Protein AF-A0A9W6Y5D4-F1 (afdb_monomer_lite)

Structure (mmCIF, N/CA/C/O backbone):
data_AF-A0A9W6Y5D4-F1
#
_entry.id   AF-A0A9W6Y5D4-F1
#
loop_
_atom_site.group_PDB
_atom_site.id
_atom_site.type_symbol
_atom_site.label_atom_id
_atom_site.label_alt_id
_atom_site.label_comp_id
_atom_site.label_asym_id
_atom_site.label_entity_id
_atom_site.label_seq_id
_atom_site.pdbx_PDB_ins_code
_atom_site.Cartn_x
_atom_site.Cartn_y
_atom_site.Cartn_z
_atom_site.occupancy
_atom_site.B_iso_or_equiv
_atom_site.auth_seq_id
_atom_site.auth_comp_id
_atom_site.auth_asym_id
_atom_site.auth_atom_id
_atom_site.pdbx_PDB_model_num
ATOM 1 N N . MET A 1 1 ? -25.566 -9.738 27.690 1.00 84.94 1 MET A N 1
ATOM 2 C CA . MET A 1 1 ? -26.361 -9.073 26.627 1.00 84.94 1 MET A CA 1
ATOM 3 C C . MET A 1 1 ? -25.616 -9.091 25.304 1.00 84.94 1 MET A C 1
ATOM 5 O O . MET A 1 1 ? -26.169 -9.620 24.352 1.00 84.94 1 MET A O 1
ATOM 9 N N . ILE A 1 2 ? -24.384 -8.570 25.234 1.00 89.00 2 ILE A N 1
ATOM 10 C CA . ILE A 1 2 ? -23.629 -8.555 23.974 1.00 89.00 2 ILE A CA 1
ATOM 11 C C . ILE A 1 2 ? -23.418 -9.959 23.381 1.0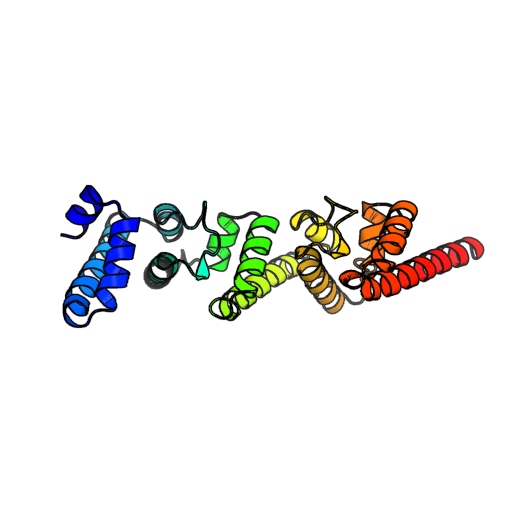0 89.00 2 ILE A C 1
ATOM 13 O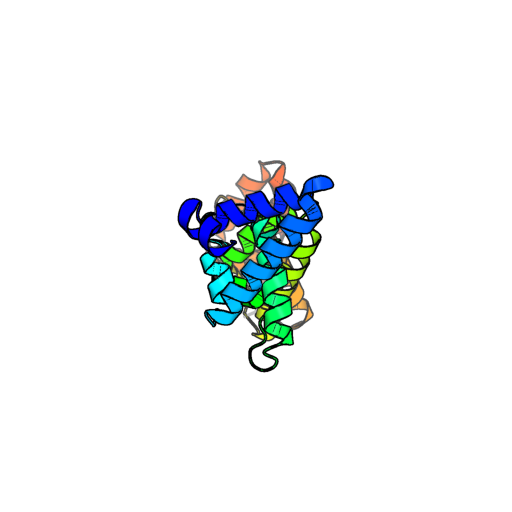 O . ILE A 1 2 ? -23.754 -10.168 22.225 1.00 89.00 2 ILE A O 1
ATOM 17 N N . GLU A 1 3 ? -23.030 -10.948 24.191 1.00 87.19 3 GLU A N 1
ATOM 18 C CA . GLU A 1 3 ? -22.858 -12.343 23.745 1.00 87.19 3 GLU A CA 1
ATOM 19 C C . GLU A 1 3 ? -24.159 -12.975 23.225 1.00 87.19 3 GLU A C 1
ATOM 21 O O . GLU A 1 3 ? -24.158 -13.797 22.314 1.00 87.19 3 GLU A O 1
ATOM 26 N N . THR A 1 4 ? -25.304 -12.587 23.795 1.00 90.19 4 THR A N 1
ATOM 27 C CA . THR A 1 4 ? -26.618 -13.025 23.312 1.00 90.19 4 THR A CA 1
ATOM 28 C C . THR A 1 4 ? -26.916 -12.423 21.942 1.00 90.19 4 THR A C 1
ATOM 30 O O . THR A 1 4 ? -27.464 -13.105 21.081 1.00 90.19 4 THR A O 1
ATOM 33 N N . LEU A 1 5 ? -26.560 -11.155 21.719 1.00 88.75 5 LEU A N 1
ATOM 34 C CA . LEU A 1 5 ? -26.739 -10.500 20.424 1.00 88.75 5 LEU A CA 1
ATOM 35 C C . LEU A 1 5 ? -25.828 -11.127 19.368 1.00 88.75 5 LEU A C 1
ATOM 37 O O . LEU A 1 5 ? -26.304 -11.458 18.286 1.00 88.75 5 LEU A O 1
ATOM 41 N N . THR A 1 6 ? -24.548 -11.343 19.673 1.00 87.62 6 THR A N 1
ATOM 42 C CA . THR A 1 6 ? -23.597 -11.910 18.707 1.00 87.62 6 THR A CA 1
ATOM 43 C C . THR A 1 6 ? -23.933 -13.349 18.341 1.00 87.62 6 THR A C 1
ATOM 45 O O . THR A 1 6 ? -23.856 -13.704 17.167 1.00 87.62 6 THR A O 1
ATOM 48 N N . ARG A 1 7 ? -24.439 -14.145 19.293 1.00 89.69 7 ARG A N 1
ATOM 49 C CA . ARG A 1 7 ? -24.940 -15.504 19.030 1.00 89.69 7 ARG A CA 1
ATOM 50 C C . ARG A 1 7 ? -26.130 -15.540 18.066 1.00 89.69 7 ARG A C 1
ATOM 52 O O . ARG A 1 7 ? -26.254 -16.498 17.315 1.00 89.69 7 ARG A O 1
ATOM 59 N N . ASN A 1 8 ? -26.999 -14.529 18.093 1.00 90.31 8 ASN A N 1
ATOM 60 C CA . ASN A 1 8 ? -28.217 -14.502 17.274 1.00 90.31 8 ASN A CA 1
ATOM 61 C C . ASN A 1 8 ? -28.050 -13.764 15.936 1.00 90.31 8 ASN A C 1
ATOM 63 O O . ASN A 1 8 ? -28.759 -14.076 14.985 1.00 90.31 8 ASN A O 1
ATOM 67 N N . TYR A 1 9 ? -27.142 -12.787 15.855 1.00 86.12 9 TYR A N 1
ATOM 68 C CA . TYR A 1 9 ? -27.034 -11.881 14.704 1.00 86.12 9 TYR A CA 1
ATOM 69 C C . TYR A 1 9 ? -25.648 -11.860 14.041 1.00 86.12 9 TYR A C 1
ATOM 71 O O . TYR A 1 9 ? -25.481 -11.158 13.050 1.00 86.12 9 TYR A O 1
ATOM 79 N N . ALA A 1 10 ? -24.678 -12.633 14.539 1.00 87.12 10 ALA A N 1
ATOM 80 C CA . ALA A 1 10 ? -23.260 -12.605 14.163 1.00 87.12 10 ALA A CA 1
ATOM 81 C C . ALA A 1 10 ? -22.516 -11.312 14.558 1.00 87.12 10 ALA A C 1
ATOM 83 O O . ALA A 1 10 ? -23.060 -10.205 14.536 1.00 87.12 10 ALA A O 1
ATOM 84 N N . ASP A 1 11 ? -21.228 -11.450 14.892 1.00 83.88 11 ASP A N 1
ATOM 85 C CA . ASP A 1 11 ? -20.402 -10.370 15.452 1.00 83.88 11 ASP A CA 1
ATOM 86 C C . ASP A 1 11 ? -20.380 -9.116 14.568 1.00 83.88 11 ASP A C 1
ATOM 88 O O . ASP A 1 11 ? -20.666 -8.010 15.029 1.00 83.88 11 ASP A O 1
ATOM 92 N N . ILE A 1 12 ? -20.109 -9.273 13.268 1.00 86.25 12 ILE A N 1
ATOM 93 C CA . ILE A 1 12 ? -19.981 -8.142 12.336 1.00 86.25 12 ILE A CA 1
ATOM 94 C C . ILE A 1 12 ? -21.296 -7.356 12.212 1.00 86.25 12 ILE A C 1
ATOM 96 O O . ILE A 1 12 ? -21.268 -6.123 12.140 1.00 86.25 12 ILE A O 1
ATOM 100 N N . ALA A 1 13 ? -22.449 -8.031 12.184 1.00 88.69 13 ALA A N 1
ATOM 101 C CA . ALA A 1 13 ? -23.734 -7.346 12.052 1.00 88.69 13 ALA A CA 1
ATOM 102 C C . ALA A 1 13 ? -24.087 -6.584 13.334 1.00 88.69 13 ALA A C 1
ATOM 104 O O . ALA A 1 13 ? -24.484 -5.418 13.262 1.00 88.69 13 ALA A O 1
ATOM 105 N N . VAL A 1 14 ? -23.859 -7.196 14.504 1.00 91.31 14 VAL A N 1
ATOM 106 C CA . VAL A 1 14 ? -24.038 -6.534 15.803 1.00 91.31 14 VAL A CA 1
ATOM 107 C C . VAL A 1 14 ? -23.149 -5.300 15.900 1.00 91.31 14 VAL A C 1
ATOM 109 O O . VAL A 1 14 ? -23.628 -4.230 16.263 1.00 91.31 14 VAL A O 1
ATOM 112 N N . LEU A 1 15 ? -21.881 -5.391 15.505 1.00 90.06 15 LEU A N 1
ATOM 113 C CA . LEU A 1 15 ? -20.961 -4.255 15.538 1.00 90.06 15 LEU A CA 1
ATOM 114 C C . LEU A 1 15 ? -21.399 -3.102 14.630 1.00 90.06 15 LEU A C 1
ATOM 116 O O . LEU A 1 15 ? -21.364 -1.944 15.049 1.00 90.06 15 LEU A O 1
ATOM 120 N N . LYS A 1 16 ? -21.859 -3.399 13.410 1.00 87.69 16 LYS A N 1
ATOM 121 C CA . LYS A 1 16 ? -22.413 -2.386 12.497 1.00 87.69 16 LYS A CA 1
ATOM 122 C C . LYS A 1 16 ? -23.674 -1.735 13.072 1.00 87.69 16 LYS A C 1
ATOM 124 O O . LYS A 1 16 ? -23.830 -0.518 12.981 1.00 87.69 16 LYS A O 1
ATOM 129 N N . MET A 1 17 ? -24.551 -2.524 13.693 1.00 91.69 17 MET A N 1
ATOM 130 C CA . MET A 1 17 ? -25.746 -2.026 14.377 1.00 91.69 17 MET A CA 1
ATOM 131 C C . MET A 1 17 ? -25.377 -1.108 15.548 1.00 91.69 17 MET A C 1
ATOM 133 O O . MET A 1 17 ? -25.941 -0.022 15.666 1.00 91.69 17 MET A O 1
ATOM 137 N N . LEU A 1 18 ? -24.399 -1.493 16.373 1.00 92.12 18 LEU A N 1
ATOM 138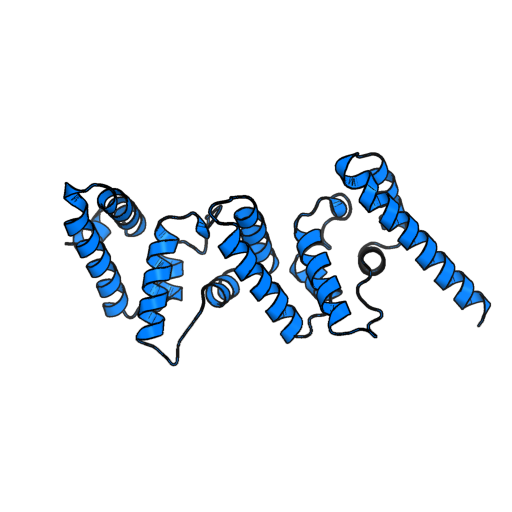 C CA . LEU A 1 18 ? -23.923 -0.673 17.488 1.00 92.12 18 LEU A CA 1
ATOM 139 C C . LEU A 1 18 ? -23.285 0.636 17.003 1.00 92.12 18 LEU A C 1
ATOM 141 O O . LEU A 1 18 ? -23.568 1.688 17.571 1.00 92.12 18 LEU A O 1
ATOM 145 N N . GLU A 1 19 ? -22.490 0.615 15.931 1.00 89.50 19 GLU A N 1
ATOM 146 C CA . GLU A 1 19 ? -21.924 1.835 15.336 1.00 89.50 19 GLU A CA 1
ATOM 147 C C . GLU A 1 19 ? -23.002 2.798 14.821 1.00 89.50 19 GLU A C 1
ATOM 149 O O . GLU A 1 19 ? -22.869 4.014 14.969 1.00 89.50 19 GLU A O 1
ATOM 154 N N . SER A 1 20 ? -24.094 2.276 14.262 1.00 90.38 20 SER A N 1
ATOM 155 C CA . SER A 1 20 ? -25.247 3.091 13.869 1.00 90.38 20 SER A CA 1
ATOM 156 C C . SER A 1 20 ? -26.003 3.632 15.085 1.00 90.38 20 SER A C 1
ATOM 158 O O . SER A 1 20 ? -26.268 4.831 15.153 1.00 90.38 20 SER A O 1
ATOM 160 N N . ALA A 1 21 ? -26.280 2.793 16.088 1.00 93.00 21 ALA A N 1
ATOM 161 C CA . ALA A 1 21 ? -26.986 3.183 17.310 1.00 93.00 21 ALA A CA 1
ATOM 162 C C . ALA A 1 21 ? -26.218 4.227 18.144 1.00 93.00 21 ALA A C 1
ATOM 164 O O . ALA A 1 21 ? -26.825 5.029 18.850 1.00 93.00 21 ALA A O 1
ATOM 165 N N . ARG A 1 22 ? -24.885 4.282 18.028 1.00 92.31 22 ARG A N 1
ATOM 166 C CA . ARG A 1 22 ? -24.061 5.339 18.637 1.00 92.31 22 ARG A CA 1
ATOM 167 C C . ARG A 1 22 ? -24.283 6.721 18.024 1.00 92.31 22 ARG A C 1
ATOM 169 O O . ARG A 1 22 ? -23.980 7.715 18.674 1.00 92.31 22 ARG A O 1
ATOM 176 N N . LYS A 1 23 ? -24.802 6.813 16.800 1.00 91.19 23 LYS A N 1
ATOM 177 C CA . LYS A 1 23 ? -25.088 8.098 16.141 1.00 91.19 23 LYS A CA 1
ATOM 178 C C . LYS A 1 23 ? -26.445 8.681 16.537 1.00 91.19 23 LYS A C 1
ATOM 180 O O . LYS A 1 23 ? -26.721 9.826 16.206 1.00 91.19 23 LYS A O 1
ATOM 185 N N . VAL A 1 24 ? -27.277 7.904 17.229 1.00 96.00 24 VAL A N 1
ATOM 186 C CA . VAL A 1 24 ? -28.606 8.313 17.688 1.00 96.00 24 VAL A CA 1
ATOM 187 C C . VAL A 1 24 ? -28.527 8.632 19.176 1.00 96.00 24 VAL A C 1
ATOM 189 O O . VAL A 1 24 ? -28.110 7.790 19.969 1.00 96.00 24 VAL A O 1
ATOM 192 N N . GLU A 1 25 ? -28.924 9.848 19.552 1.00 95.62 25 GLU A N 1
ATOM 193 C CA . GLU A 1 25 ? -28.788 10.379 20.915 1.00 95.62 25 GLU A CA 1
ATOM 194 C C . GLU A 1 25 ? -29.389 9.444 21.977 1.00 95.62 25 GLU A C 1
ATOM 196 O O . GLU A 1 25 ? -28.707 9.071 22.932 1.00 95.62 25 GLU A O 1
ATOM 201 N N . SER A 1 26 ? -30.618 8.969 21.757 1.00 96.50 26 SER A N 1
ATOM 202 C CA . SER A 1 26 ? -31.343 8.114 22.707 1.00 96.50 26 SER A CA 1
ATOM 203 C C . SER A 1 26 ? -30.711 6.732 22.924 1.00 96.50 26 SER A C 1
ATOM 205 O O . SER A 1 26 ? -30.833 6.168 24.011 1.00 96.50 26 SER A O 1
ATOM 207 N N . SER A 1 27 ? -30.006 6.179 21.931 1.00 96.12 27 SER A N 1
ATOM 208 C CA . SER A 1 27 ? -29.349 4.866 22.027 1.00 96.12 27 SER A CA 1
ATOM 209 C C . SER A 1 27 ? -27.834 4.937 22.225 1.00 96.12 27 SER A C 1
ATOM 211 O O . SER A 1 27 ? -27.200 3.899 22.435 1.00 96.12 27 SER A O 1
ATOM 213 N N . ASN A 1 28 ? -27.241 6.134 22.206 1.00 95.38 28 ASN A N 1
ATOM 214 C CA . ASN A 1 28 ? -25.792 6.322 22.257 1.00 95.38 28 ASN A CA 1
ATOM 215 C C . ASN A 1 28 ? -25.161 5.686 23.504 1.00 95.38 28 ASN A C 1
ATOM 217 O O . ASN A 1 28 ? -24.175 4.947 23.395 1.00 95.38 28 ASN A O 1
ATOM 221 N N . GLY A 1 29 ? -25.750 5.930 24.678 1.00 96.69 29 GLY A N 1
ATOM 222 C CA . GLY A 1 29 ? -25.225 5.435 25.949 1.00 96.69 29 GLY A CA 1
ATOM 223 C C . GLY A 1 29 ? -25.213 3.907 26.025 1.00 96.69 29 GLY A C 1
ATOM 224 O O . GLY A 1 29 ? -24.198 3.309 26.390 1.00 96.69 29 GLY A O 1
ATOM 225 N N . LEU A 1 30 ? -26.315 3.261 25.627 1.00 95.56 30 LEU A N 1
ATOM 226 C CA . LEU A 1 30 ? -26.411 1.800 25.616 1.00 95.56 30 LEU A CA 1
ATOM 227 C C . LEU A 1 30 ? -25.467 1.187 24.577 1.00 95.56 30 LEU A C 1
ATOM 229 O O . LEU A 1 30 ? -24.723 0.263 24.901 1.00 95.56 30 LEU A O 1
ATOM 233 N N . ALA A 1 31 ? -25.438 1.729 23.358 1.00 94.25 31 ALA A N 1
ATOM 234 C CA . ALA A 1 31 ? -24.588 1.214 22.291 1.00 94.25 31 ALA A CA 1
ATOM 235 C C . ALA A 1 31 ? -23.092 1.328 22.637 1.00 94.25 31 ALA A C 1
ATOM 237 O O . ALA A 1 31 ? -22.324 0.398 22.393 1.00 94.25 31 ALA A O 1
ATOM 238 N N . THR A 1 32 ? -22.681 2.422 23.286 1.00 93.56 32 THR A N 1
ATOM 239 C CA . THR A 1 32 ? -21.302 2.607 23.765 1.00 93.56 32 THR A CA 1
ATOM 240 C C . THR A 1 32 ? -20.934 1.592 24.851 1.00 93.56 32 THR A C 1
ATOM 242 O O . THR A 1 32 ? -19.840 1.024 24.815 1.00 93.56 32 THR A O 1
ATOM 245 N N . ARG A 1 33 ? -21.845 1.312 25.796 1.00 95.19 33 ARG A N 1
ATOM 246 C CA . ARG A 1 33 ? -21.642 0.280 26.830 1.00 95.19 33 ARG A CA 1
ATOM 247 C C . ARG A 1 33 ? -21.529 -1.116 26.220 1.00 95.19 33 ARG A C 1
ATOM 249 O O . ARG A 1 33 ? -20.612 -1.848 26.575 1.00 95.19 33 ARG A O 1
ATOM 256 N N . LEU A 1 34 ? -22.412 -1.460 25.283 1.00 94.56 34 LEU A N 1
ATOM 257 C CA . LEU A 1 34 ? -22.396 -2.753 24.593 1.00 94.56 34 LEU A CA 1
ATOM 258 C C . LEU A 1 34 ? -21.127 -2.949 23.759 1.00 94.56 34 LEU A C 1
ATOM 260 O O . LEU A 1 34 ? -20.536 -4.023 23.797 1.00 94.56 34 LEU A O 1
ATOM 264 N N . GLN A 1 35 ? -20.651 -1.906 23.074 1.00 92.38 35 GLN A N 1
ATOM 265 C CA . GLN A 1 35 ? -19.379 -1.974 22.358 1.00 92.38 35 GLN A CA 1
ATOM 266 C C . GLN A 1 35 ? -18.209 -2.197 23.323 1.00 92.38 35 GLN A C 1
ATOM 268 O O . GLN A 1 35 ? -17.361 -3.037 23.054 1.00 92.38 35 GLN A O 1
ATOM 273 N N . LYS A 1 36 ? -18.168 -1.506 24.472 1.00 92.56 36 LYS A N 1
ATOM 274 C CA . LYS A 1 36 ? -17.138 -1.764 25.492 1.00 92.56 36 LYS A CA 1
ATOM 275 C C . LYS A 1 36 ? -17.178 -3.218 25.979 1.00 92.56 36 LYS A C 1
ATOM 277 O O . LYS A 1 36 ? -16.136 -3.857 26.021 1.00 92.56 36 LYS A O 1
ATOM 282 N N . GLN A 1 37 ? -18.370 -3.749 26.261 1.00 93.81 37 GLN A N 1
ATOM 283 C CA . GLN A 1 37 ? -18.531 -5.154 26.646 1.00 93.81 37 GLN A CA 1
ATOM 284 C C . GLN A 1 37 ? -18.009 -6.111 25.568 1.00 93.81 37 GLN A C 1
ATOM 286 O O . GLN A 1 37 ? -17.363 -7.090 25.915 1.00 93.81 37 GLN A O 1
ATOM 291 N N . GLN A 1 38 ? -18.226 -5.825 24.279 1.00 93.00 38 GLN A N 1
ATOM 292 C CA . GLN A 1 38 ? -17.665 -6.642 23.197 1.00 93.00 38 GLN A CA 1
ATOM 293 C C . GLN A 1 38 ? -16.131 -6.689 23.239 1.00 93.00 38 GLN A C 1
ATOM 295 O O . GLN A 1 38 ? -15.541 -7.758 23.105 1.00 93.00 38 GLN A O 1
ATOM 300 N N . LEU A 1 39 ? -15.487 -5.533 23.426 1.00 93.44 39 LEU A N 1
ATOM 301 C CA . LEU A 1 39 ? -14.028 -5.434 23.515 1.00 93.44 39 LEU A CA 1
ATOM 302 C C . LEU A 1 39 ? -13.500 -6.210 24.731 1.00 93.44 39 LEU A C 1
ATOM 304 O O . LEU A 1 39 ? -12.472 -6.874 24.634 1.00 93.44 39 LEU A O 1
ATOM 308 N N . ASP A 1 40 ? -14.207 -6.149 25.860 1.00 92.88 40 ASP A N 1
ATOM 309 C CA . ASP A 1 40 ? -13.848 -6.892 27.070 1.00 92.88 40 ASP A CA 1
ATOM 310 C C . ASP A 1 40 ? -14.031 -8.409 26.886 1.00 92.88 40 ASP A C 1
ATOM 312 O O . ASP A 1 40 ? -13.183 -9.175 27.337 1.00 92.88 40 ASP A O 1
ATOM 316 N N . VAL A 1 41 ? -15.064 -8.849 26.154 1.00 92.75 41 VAL A N 1
ATOM 317 C CA . VAL A 1 41 ? -15.248 -10.262 25.777 1.00 92.75 41 VAL A CA 1
ATOM 318 C C . VAL A 1 41 ? -14.066 -10.761 24.944 1.00 92.75 41 VAL A C 1
ATOM 320 O O . VAL A 1 41 ? -13.499 -11.801 25.267 1.00 92.75 41 VAL A O 1
ATOM 323 N N . TRP A 1 42 ? -13.621 -10.013 23.929 1.00 95.00 42 TRP A N 1
ATOM 324 C CA . TRP A 1 42 ? -12.444 -10.402 23.136 1.00 95.00 42 TRP A CA 1
ATOM 325 C C . TRP A 1 42 ? -11.174 -10.530 23.987 1.00 95.00 42 TRP A C 1
ATOM 327 O O . TRP A 1 42 ? -10.424 -11.493 23.822 1.00 95.00 42 TRP A O 1
ATOM 337 N N . LYS A 1 43 ? -10.974 -9.627 24.957 1.00 93.62 43 LYS A N 1
ATOM 338 C CA .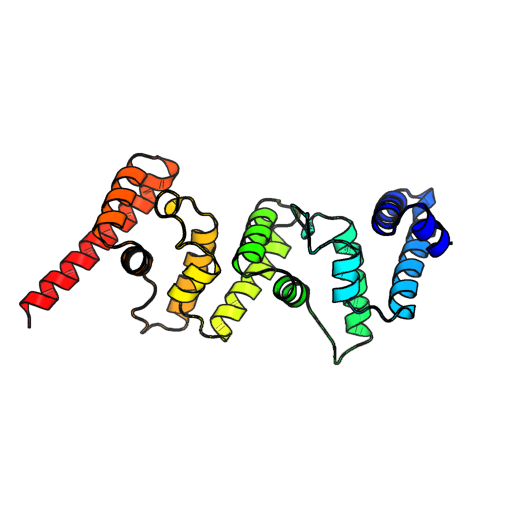 LYS A 1 43 ? -9.860 -9.714 25.918 1.00 93.62 43 LYS A CA 1
ATOM 339 C C . LYS A 1 43 ? -9.965 -10.958 26.801 1.00 93.62 43 LYS A C 1
ATOM 341 O O . LYS A 1 43 ? -8.965 -11.637 27.007 1.00 93.62 43 LYS A O 1
ATOM 346 N N . GLN A 1 44 ? -11.157 -11.270 27.313 1.00 93.19 44 GLN A N 1
ATOM 347 C CA . GLN A 1 44 ? -11.399 -12.456 28.148 1.00 93.19 44 GLN A CA 1
ATOM 348 C C . GLN A 1 44 ? -11.192 -13.765 27.381 1.00 93.19 44 GLN A C 1
ATOM 350 O O . GLN A 1 44 ? -10.721 -14.741 27.957 1.00 93.19 44 GLN A O 1
ATOM 355 N N . MET A 1 45 ? -11.487 -13.770 26.081 1.00 92.38 45 MET A N 1
ATOM 356 C CA . MET A 1 45 ? -11.186 -14.884 25.178 1.00 92.38 45 MET A CA 1
ATOM 357 C C . MET A 1 45 ? -9.689 -15.001 24.844 1.00 92.38 45 MET A C 1
ATOM 359 O O . MET A 1 45 ? -9.289 -15.966 24.201 1.00 92.38 45 MET A O 1
ATOM 363 N N . GLY A 1 46 ? -8.862 -14.040 25.269 1.00 93.69 46 GLY A N 1
ATOM 364 C CA . GLY A 1 46 ? -7.424 -14.031 25.012 1.00 93.69 46 GLY A CA 1
ATOM 365 C C . GLY A 1 46 ? -7.048 -13.695 23.569 1.00 93.69 46 GLY A C 1
ATOM 366 O O . GLY A 1 46 ? -5.926 -13.997 23.173 1.00 93.69 46 GLY A O 1
ATOM 367 N N . LEU A 1 47 ? -7.956 -13.086 22.796 1.00 95.56 47 LEU A N 1
ATOM 368 C CA . LEU A 1 47 ? -7.706 -12.745 21.395 1.00 95.56 47 LEU A CA 1
ATOM 369 C C . LEU A 1 47 ? -6.663 -11.632 21.292 1.00 95.56 47 LEU A C 1
ATOM 371 O O . LEU A 1 47 ? -6.783 -10.590 21.947 1.00 95.56 47 LEU A O 1
ATOM 375 N N . ASP A 1 48 ? -5.662 -11.813 20.438 1.00 95.81 48 ASP A N 1
ATOM 376 C CA . ASP A 1 48 ? -4.741 -10.734 20.104 1.00 95.81 48 ASP A CA 1
ATOM 377 C C . ASP A 1 48 ? -5.331 -9.775 19.051 1.00 95.81 48 ASP A C 1
ATOM 379 O O . ASP A 1 48 ? -6.486 -9.887 18.621 1.00 95.81 48 ASP A O 1
ATOM 383 N N . SER A 1 49 ? -4.562 -8.753 18.668 1.00 95.94 49 SER A N 1
ATOM 384 C CA . SER A 1 49 ? -5.047 -7.783 17.684 1.00 95.94 49 SER A CA 1
ATOM 385 C C . SER A 1 49 ? -5.235 -8.380 16.283 1.00 95.94 49 SER A C 1
ATOM 387 O O . SER A 1 49 ? -6.101 -7.896 15.547 1.00 95.94 49 SER A O 1
ATOM 389 N N . ASP A 1 50 ? -4.454 -9.392 15.903 1.00 95.50 50 ASP A N 1
ATOM 390 C CA . ASP A 1 50 ? -4.525 -10.046 14.591 1.00 95.50 50 ASP A CA 1
ATOM 391 C C . ASP A 1 50 ? -5.703 -11.039 14.554 1.00 95.50 50 ASP A C 1
ATOM 393 O O . ASP A 1 50 ? -6.380 -11.175 13.531 1.00 95.50 50 ASP A O 1
ATOM 397 N N . ASP A 1 51 ? -6.013 -11.695 15.676 1.00 95.50 51 ASP A N 1
ATOM 398 C CA . ASP A 1 51 ? -7.222 -12.498 15.870 1.00 95.50 51 ASP A CA 1
ATOM 399 C C . ASP A 1 51 ? -8.476 -11.652 15.648 1.00 95.50 51 ASP A C 1
ATOM 401 O O . ASP A 1 51 ? -9.349 -12.030 14.865 1.00 95.50 51 ASP A O 1
ATOM 405 N N . VAL A 1 52 ? -8.558 -10.475 16.280 1.00 95.44 52 VAL A N 1
ATOM 406 C CA . VAL A 1 52 ? -9.706 -9.572 16.102 1.00 95.44 52 VAL A CA 1
ATOM 407 C C . VAL A 1 52 ? -9.746 -8.998 14.681 1.00 95.44 52 VAL A C 1
ATOM 409 O O . VAL A 1 52 ? -10.831 -8.836 14.126 1.00 95.44 52 VAL A O 1
ATOM 412 N N . PHE A 1 53 ? -8.598 -8.737 14.045 1.00 95.31 53 PHE A N 1
ATOM 413 C CA . PHE A 1 53 ? -8.552 -8.308 12.639 1.00 95.31 53 PHE A CA 1
ATOM 414 C C . PHE A 1 53 ? -9.214 -9.338 11.709 1.00 95.31 53 PHE A C 1
ATOM 416 O O . PHE A 1 53 ? -10.048 -8.980 10.870 1.00 95.31 53 PHE A O 1
ATOM 423 N N . ARG A 1 54 ? -8.883 -10.622 11.905 1.00 93.50 54 ARG A N 1
ATOM 424 C CA . ARG A 1 54 ? -9.465 -11.753 11.167 1.00 93.50 54 ARG A CA 1
ATOM 425 C C . ARG A 1 54 ? -10.927 -11.992 11.514 1.00 93.50 54 ARG A C 1
ATOM 427 O O . ARG A 1 54 ? -11.726 -12.180 10.608 1.00 93.50 54 ARG A O 1
ATOM 434 N N . LEU A 1 55 ? -11.296 -11.932 12.793 1.00 92.31 55 LEU A N 1
ATOM 435 C CA . LEU A 1 55 ? -12.684 -12.092 13.245 1.00 92.31 55 LEU A CA 1
ATOM 436 C C . LEU A 1 55 ? -13.626 -11.081 12.574 1.00 92.31 55 LEU A C 1
ATOM 438 O O . LEU A 1 55 ? -14.785 -11.377 12.291 1.00 92.31 55 LEU A O 1
ATOM 442 N N . LEU A 1 56 ? -13.122 -9.876 12.310 1.00 91.06 56 LEU A N 1
ATOM 443 C CA . LEU A 1 56 ? -13.864 -8.806 11.650 1.00 91.06 56 LEU A CA 1
ATOM 444 C C . LEU A 1 56 ? -13.818 -8.880 10.118 1.00 91.06 56 LEU A C 1
ATOM 446 O O . LEU A 1 56 ? -14.323 -7.965 9.462 1.00 91.06 56 LEU A O 1
ATOM 450 N N . ASN A 1 57 ? -13.234 -9.945 9.559 1.00 90.50 57 ASN A N 1
ATOM 451 C CA . ASN A 1 57 ? -13.016 -10.158 8.130 1.00 90.50 57 ASN A CA 1
ATOM 452 C C . ASN A 1 57 ? -12.380 -8.934 7.453 1.00 90.50 57 ASN A C 1
ATOM 454 O O . ASN A 1 57 ? -12.776 -8.535 6.362 1.00 90.50 57 ASN A O 1
ATOM 458 N N . LEU A 1 58 ? -11.412 -8.289 8.112 1.00 91.75 58 LEU A N 1
ATOM 459 C CA . LEU A 1 58 ? -10.687 -7.156 7.526 1.00 91.75 58 LEU A CA 1
ATOM 460 C C . LEU A 1 58 ? -9.547 -7.604 6.598 1.00 91.75 58 LEU A C 1
ATOM 462 O O . LEU A 1 58 ? -8.981 -6.780 5.881 1.00 91.75 58 LEU A O 1
ATOM 466 N N . ASN A 1 59 ? -9.228 -8.900 6.600 1.00 89.62 59 ASN A N 1
ATOM 467 C CA . ASN A 1 59 ? -8.221 -9.544 5.761 1.00 89.62 59 ASN A CA 1
ATOM 468 C C . ASN A 1 59 ? -8.776 -10.118 4.441 1.00 89.62 59 ASN A C 1
ATOM 470 O O . ASN A 1 59 ? -7.983 -10.598 3.637 1.00 89.62 59 ASN A O 1
ATOM 474 N N . ASP A 1 60 ? -10.095 -10.101 4.217 1.00 82.50 60 ASP A N 1
ATOM 475 C CA . ASP A 1 60 ? -10.720 -10.700 3.029 1.00 82.50 60 ASP A CA 1
ATOM 476 C C . ASP A 1 60 ? -11.970 -9.930 2.568 1.00 82.50 60 ASP A C 1
ATOM 478 O O . ASP A 1 60 ? -12.751 -9.443 3.381 1.00 82.50 60 ASP A O 1
ATOM 482 N N . GLY A 1 61 ? -12.164 -9.819 1.251 1.00 69.25 61 GLY A N 1
ATOM 483 C CA . GLY A 1 61 ? -13.389 -9.280 0.650 1.00 69.25 61 GLY A CA 1
ATOM 484 C C . GLY A 1 61 ? -13.700 -7.803 0.936 1.00 69.25 61 GLY A C 1
ATOM 485 O O . GLY A 1 61 ? -14.845 -7.386 0.760 1.00 69.25 61 GLY A O 1
ATOM 486 N N . VAL A 1 62 ? -12.727 -6.999 1.388 1.00 69.06 62 VAL A N 1
ATOM 487 C CA . VAL A 1 62 ? -12.942 -5.575 1.701 1.00 69.06 62 VAL A CA 1
ATOM 488 C C . VAL A 1 62 ? -12.368 -4.661 0.617 1.00 69.06 62 VAL A C 1
ATOM 490 O O . VAL A 1 62 ? -11.154 -4.519 0.500 1.00 69.06 62 VAL A O 1
ATOM 493 N N . ASP A 1 63 ? -13.245 -3.951 -0.101 1.00 73.69 63 ASP A N 1
ATOM 494 C CA . ASP A 1 63 ? -12.854 -2.986 -1.146 1.00 73.69 63 ASP A CA 1
ATOM 495 C C . ASP A 1 63 ? -11.986 -1.832 -0.607 1.00 73.69 63 ASP A C 1
ATOM 497 O O . ASP A 1 63 ? -11.016 -1.410 -1.238 1.00 73.69 63 ASP A O 1
ATOM 501 N N . ASN A 1 64 ? -12.330 -1.298 0.573 1.00 84.75 64 ASN A N 1
ATOM 502 C CA . ASN A 1 64 ? -11.539 -0.287 1.279 1.00 84.75 64 ASN A CA 1
ATOM 503 C C . ASN A 1 64 ? -11.625 -0.486 2.799 1.00 84.75 64 ASN A C 1
ATOM 505 O O . ASN A 1 64 ? -12.582 -0.054 3.451 1.00 84.75 64 ASN A O 1
ATOM 509 N N . ILE A 1 65 ? -10.585 -1.108 3.360 1.00 90.50 65 ILE A N 1
ATOM 510 C CA . ILE A 1 65 ? -10.458 -1.424 4.791 1.00 90.50 65 ILE A CA 1
ATOM 511 C C . ILE A 1 65 ? -10.643 -0.173 5.654 1.00 90.50 65 ILE A C 1
ATOM 513 O O . ILE A 1 65 ? -11.379 -0.200 6.634 1.00 90.50 65 ILE A O 1
ATOM 517 N N . PHE A 1 66 ? -10.051 0.954 5.258 1.00 90.94 66 PHE A N 1
ATOM 518 C CA . PHE A 1 66 ? -10.035 2.179 6.061 1.00 90.94 66 PHE A CA 1
ATOM 519 C C . PHE A 1 66 ? -11.389 2.899 6.117 1.00 90.94 66 PHE A C 1
ATOM 521 O O . PHE A 1 66 ? -11.630 3.686 7.033 1.00 90.94 66 PHE A O 1
ATOM 528 N N . SER A 1 67 ? -12.275 2.640 5.152 1.00 87.00 67 SER A N 1
ATOM 529 C CA . SER A 1 67 ? -13.654 3.146 5.156 1.00 87.00 67 SER A CA 1
ATOM 530 C C . SER A 1 67 ? -14.629 2.209 5.871 1.00 87.00 67 SER A C 1
ATOM 532 O O . SER A 1 67 ? -15.757 2.615 6.152 1.00 87.00 67 SER A O 1
ATOM 534 N N . ASN A 1 68 ? -14.228 0.971 6.171 1.00 87.19 68 ASN A N 1
ATOM 535 C CA . ASN A 1 68 ? -15.099 0.000 6.816 1.00 87.19 68 ASN A CA 1
ATOM 536 C C . ASN A 1 68 ? -15.390 0.431 8.271 1.00 87.19 68 ASN A C 1
ATOM 538 O O . ASN A 1 68 ? -14.452 0.634 9.041 1.00 87.19 68 ASN A O 1
ATOM 542 N N . PRO A 1 69 ? -16.660 0.549 8.707 1.00 84.88 69 PRO A N 1
ATOM 543 C CA . PRO A 1 69 ? -16.983 0.924 10.084 1.00 84.88 69 PRO A CA 1
ATOM 544 C C . PRO A 1 69 ? -16.311 0.042 11.143 1.00 84.88 69 PRO A C 1
ATOM 546 O O . PRO A 1 69 ? -15.890 0.552 12.182 1.00 84.88 69 PRO A O 1
ATOM 549 N N . VAL A 1 70 ? -16.142 -1.259 10.869 1.00 88.81 70 VAL A N 1
ATOM 550 C CA . VAL A 1 70 ? -15.509 -2.183 11.823 1.00 88.81 70 VAL A CA 1
ATOM 551 C C . VAL A 1 70 ? -13.992 -1.991 11.939 1.00 88.81 70 VAL A C 1
ATOM 553 O O . VAL A 1 70 ? -13.427 -2.352 12.967 1.00 88.81 70 VAL A O 1
ATOM 556 N N . TYR A 1 71 ? -13.337 -1.324 10.977 1.00 92.00 71 TYR A N 1
ATOM 557 C CA . TYR A 1 71 ? -11.919 -0.953 11.090 1.00 92.00 71 TYR A CA 1
ATOM 558 C C . TYR A 1 71 ? -11.673 -0.044 12.296 1.00 92.00 71 TYR A C 1
ATOM 560 O O . TYR A 1 71 ? -10.710 -0.246 13.025 1.00 92.00 71 TYR A O 1
ATOM 568 N N . ARG A 1 72 ? -12.576 0.909 12.573 1.00 90.06 72 ARG A N 1
ATOM 569 C CA . ARG A 1 72 ? -12.451 1.798 13.745 1.00 90.06 72 ARG A CA 1
ATOM 570 C C . ARG A 1 72 ? -12.555 1.042 15.069 1.00 90.06 72 ARG A C 1
ATOM 572 O O . ARG A 1 72 ? -11.920 1.414 16.054 1.00 90.06 72 ARG A O 1
ATOM 579 N N . ILE A 1 73 ? -13.371 -0.007 15.088 1.00 92.12 73 ILE A N 1
ATOM 580 C CA . ILE A 1 73 ? -13.568 -0.868 16.257 1.00 92.12 73 ILE A CA 1
ATOM 581 C C . ILE A 1 73 ? -12.299 -1.680 16.498 1.00 92.12 73 ILE A C 1
ATOM 583 O O . ILE A 1 73 ? -11.797 -1.712 17.618 1.00 92.12 73 ILE A O 1
ATOM 587 N N . TRP A 1 74 ? -11.742 -2.251 15.429 1.00 95.81 74 TRP A N 1
ATOM 588 C CA . TRP A 1 74 ? -10.465 -2.945 15.476 1.00 95.81 74 TRP A CA 1
ATOM 589 C C . TRP A 1 74 ? -9.318 -2.034 15.923 1.00 95.81 74 TRP A C 1
ATOM 591 O O . TRP A 1 74 ? -8.594 -2.404 16.836 1.00 95.81 74 TRP A O 1
ATOM 601 N N . THR A 1 75 ? -9.172 -0.822 15.373 1.00 95.69 75 THR A N 1
ATOM 602 C CA . THR A 1 75 ? -8.086 0.085 15.791 1.00 95.69 75 THR A CA 1
ATOM 603 C C . THR A 1 75 ? -8.195 0.474 17.262 1.00 95.69 75 THR A C 1
ATOM 605 O O . THR A 1 75 ? -7.183 0.589 17.940 1.00 95.69 75 THR A O 1
ATOM 608 N N . LYS A 1 76 ? -9.421 0.616 17.784 1.00 94.31 76 LYS A N 1
ATOM 609 C CA . LYS A 1 76 ? -9.634 0.843 19.217 1.00 94.31 76 LYS A CA 1
ATOM 610 C C . LYS A 1 76 ? -9.192 -0.366 20.045 1.00 94.31 76 LYS A C 1
ATOM 612 O O . LYS A 1 76 ? -8.584 -0.194 21.096 1.00 94.31 76 LYS A O 1
ATOM 617 N N . TYR A 1 77 ? -9.485 -1.577 19.573 1.00 96.56 77 TYR A N 1
ATOM 618 C CA . TYR A 1 77 ? -9.002 -2.795 20.215 1.00 96.56 77 TYR A CA 1
ATOM 619 C C . TYR A 1 77 ? -7.474 -2.912 20.153 1.00 96.56 77 TYR A C 1
ATOM 621 O O . TYR A 1 77 ? -6.863 -3.252 21.157 1.00 96.56 77 TYR A O 1
ATOM 629 N N . LEU A 1 78 ? -6.858 -2.578 19.017 1.00 97.56 78 LEU A N 1
ATOM 630 C CA . LEU A 1 78 ? -5.407 -2.534 18.835 1.00 97.56 78 LEU A CA 1
ATOM 631 C C . LEU A 1 78 ? -4.742 -1.576 19.834 1.00 97.56 78 LEU A C 1
ATOM 633 O O . LEU A 1 78 ? -3.746 -1.941 20.458 1.00 97.56 78 LEU A O 1
ATOM 637 N N . ASP A 1 79 ? -5.290 -0.372 20.015 1.00 96.44 79 ASP A N 1
ATOM 638 C CA . ASP A 1 79 ? -4.769 0.607 20.977 1.00 96.44 79 ASP A CA 1
ATOM 639 C C . ASP A 1 79 ? -4.850 0.075 22.419 1.00 96.44 79 ASP A C 1
ATOM 641 O O . ASP A 1 79 ? -3.852 0.093 23.146 1.00 96.44 79 ASP A O 1
ATOM 645 N N . ASP A 1 80 ? -6.003 -0.480 22.808 1.00 95.19 80 ASP A N 1
ATOM 646 C CA . ASP A 1 80 ? -6.198 -1.137 24.105 1.00 95.19 80 ASP A CA 1
ATOM 647 C C . ASP A 1 80 ? -5.242 -2.331 24.286 1.00 95.19 80 ASP A C 1
ATOM 649 O O . ASP A 1 80 ? -4.646 -2.505 25.351 1.00 95.19 80 ASP A O 1
ATOM 653 N N . PHE A 1 81 ? -5.081 -3.167 23.259 1.00 96.44 81 PHE A N 1
ATOM 654 C CA . PHE A 1 81 ? -4.195 -4.328 23.273 1.00 96.44 81 PHE A CA 1
ATOM 655 C C . PHE A 1 81 ? -2.742 -3.895 23.476 1.00 96.44 81 PHE A C 1
ATOM 657 O O . PHE A 1 81 ? -2.070 -4.412 24.367 1.00 96.44 81 PHE A O 1
ATOM 664 N N . ASN A 1 82 ? -2.277 -2.898 22.722 1.00 97.38 82 ASN A N 1
ATOM 665 C CA . ASN A 1 82 ? -0.920 -2.363 22.805 1.00 97.38 82 ASN A CA 1
ATOM 666 C C . ASN A 1 82 ? -0.619 -1.698 24.155 1.00 97.38 82 ASN A C 1
ATOM 668 O O . ASN A 1 82 ? 0.514 -1.780 24.638 1.00 97.38 82 ASN A O 1
ATOM 672 N N . ALA A 1 83 ? -1.605 -1.028 24.759 1.00 95.81 83 ALA A N 1
ATOM 673 C CA . ALA A 1 83 ? -1.471 -0.429 26.084 1.00 95.81 83 ALA A CA 1
ATOM 674 C C . ALA A 1 83 ? -1.301 -1.496 27.178 1.00 95.81 83 ALA A C 1
ATOM 676 O O . ALA A 1 83 ? -0.493 -1.317 28.087 1.00 95.81 83 ALA A O 1
ATOM 677 N N . ASN A 1 84 ? -2.016 -2.618 27.055 1.00 93.31 84 ASN A N 1
ATOM 678 C CA . ASN A 1 84 ? -2.000 -3.703 28.038 1.00 93.31 84 ASN A CA 1
ATOM 679 C C . ASN A 1 84 ? -0.927 -4.775 27.770 1.00 93.31 84 ASN A C 1
ATOM 681 O O . ASN A 1 84 ? -0.616 -5.555 28.664 1.00 93.31 84 ASN A O 1
ATOM 685 N N . ASN A 1 85 ? -0.328 -4.808 26.574 1.00 94.06 85 ASN A N 1
ATOM 686 C CA . ASN A 1 85 ? 0.679 -5.800 26.184 1.00 94.06 85 ASN A CA 1
ATOM 687 C C . ASN A 1 85 ? 1.949 -5.139 25.609 1.00 94.06 85 ASN A C 1
ATOM 689 O O . ASN A 1 85 ? 2.233 -5.284 24.416 1.00 94.06 85 ASN A O 1
ATOM 693 N N . PRO A 1 86 ? 2.761 -4.430 26.422 1.00 93.50 86 PRO A N 1
ATOM 694 C CA . PRO A 1 86 ? 3.862 -3.615 25.908 1.00 93.50 86 PRO A CA 1
ATOM 695 C C . PRO A 1 86 ? 4.930 -4.375 25.113 1.00 93.50 86 PRO A C 1
ATOM 697 O O . PRO A 1 86 ? 5.553 -3.796 24.227 1.00 93.50 86 PRO A O 1
ATOM 700 N N . THR A 1 87 ? 5.130 -5.660 25.411 1.00 95.12 87 THR A N 1
ATOM 701 C CA . THR A 1 87 ? 6.109 -6.535 24.746 1.00 95.12 87 THR A CA 1
ATOM 702 C C . THR A 1 87 ? 5.586 -7.185 23.466 1.00 95.12 87 THR A C 1
ATOM 704 O O . THR A 1 87 ? 6.376 -7.730 22.703 1.00 95.12 87 THR A O 1
ATOM 707 N N . LYS A 1 88 ? 4.272 -7.125 23.211 1.00 93.62 88 LYS A N 1
ATOM 708 C CA . LYS A 1 88 ? 3.611 -7.721 22.037 1.00 93.62 88 LYS A CA 1
ATOM 709 C C . LYS A 1 88 ? 3.002 -6.665 21.113 1.00 93.62 88 LYS A C 1
ATOM 711 O O . LYS A 1 88 ? 2.111 -6.977 20.330 1.00 93.62 88 LYS A O 1
ATOM 716 N N . LYS A 1 89 ? 3.434 -5.406 21.237 1.00 95.44 89 LYS A N 1
ATOM 717 C CA . LYS A 1 89 ? 2.855 -4.305 20.467 1.00 95.44 89 LYS A CA 1
ATOM 718 C C . LYS A 1 89 ? 2.944 -4.575 18.968 1.00 95.44 89 LYS A C 1
ATOM 720 O O . LYS A 1 89 ? 3.999 -4.952 18.465 1.00 95.44 89 LYS A O 1
ATOM 725 N N . THR A 1 90 ? 1.855 -4.296 18.266 1.00 96.25 90 THR A N 1
ATOM 726 C CA . THR A 1 90 ? 1.790 -4.315 16.803 1.00 96.25 90 THR A CA 1
ATOM 727 C C . THR A 1 90 ? 1.274 -2.975 16.284 1.00 96.25 90 THR A C 1
ATOM 729 O O . THR A 1 90 ? 0.880 -2.089 17.048 1.00 96.25 90 THR A O 1
ATOM 732 N N . THR A 1 91 ? 1.313 -2.782 14.973 1.00 96.56 91 THR A N 1
ATOM 733 C CA . THR A 1 91 ? 0.819 -1.573 14.319 1.00 96.56 91 THR A CA 1
ATOM 734 C C . THR A 1 91 ? -0.164 -1.928 13.218 1.00 96.56 91 THR A C 1
ATOM 736 O O . THR A 1 91 ? -0.189 -3.058 12.730 1.00 96.56 91 THR A O 1
ATOM 739 N N . VAL A 1 92 ? -0.932 -0.932 12.763 1.00 96.56 92 VAL A N 1
ATOM 740 C CA . VAL A 1 92 ? -1.785 -1.108 11.581 1.00 96.56 92 VAL A CA 1
ATOM 741 C C . VAL A 1 92 ? -0.972 -1.590 10.384 1.00 96.56 92 VAL A C 1
ATOM 743 O O . VAL A 1 92 ? -1.389 -2.497 9.675 1.00 96.56 92 VAL A O 1
ATOM 746 N N . PHE A 1 93 ? 0.213 -1.016 10.181 1.00 96.75 93 PHE A N 1
ATOM 747 C CA . PHE A 1 93 ? 1.096 -1.417 9.096 1.00 96.75 93 PHE A CA 1
ATOM 748 C C . PHE A 1 93 ? 1.572 -2.868 9.240 1.00 96.75 93 PHE A C 1
ATOM 750 O O . PHE A 1 93 ? 1.516 -3.611 8.264 1.00 96.75 93 PHE A O 1
ATOM 757 N N . ASP A 1 94 ? 2.003 -3.284 10.433 1.00 96.38 94 ASP A N 1
ATOM 758 C CA . ASP A 1 94 ? 2.497 -4.648 10.655 1.00 96.38 94 ASP A CA 1
ATOM 759 C C . ASP A 1 94 ? 1.399 -5.697 10.500 1.00 96.38 94 ASP A C 1
ATOM 761 O O . ASP A 1 94 ? 1.650 -6.729 9.884 1.00 96.38 94 ASP A O 1
ATOM 765 N N . THR A 1 95 ? 0.180 -5.389 10.954 1.00 96.19 95 THR A N 1
ATOM 766 C CA . THR A 1 95 ? -0.990 -6.258 10.755 1.00 96.19 95 THR A CA 1
ATOM 767 C C . THR A 1 95 ? -1.327 -6.382 9.266 1.00 96.19 95 THR A C 1
ATOM 769 O O . THR A 1 95 ? -1.481 -7.473 8.730 1.00 96.19 95 THR A O 1
ATOM 772 N N . LEU A 1 96 ? -1.391 -5.268 8.526 1.00 95.44 96 LEU A N 1
ATOM 773 C CA . LEU A 1 96 ? -1.656 -5.334 7.083 1.00 95.44 96 LEU A CA 1
ATOM 774 C C . LEU A 1 96 ? -0.560 -6.114 6.342 1.00 95.44 96 LEU A C 1
ATOM 776 O O . LEU A 1 96 ? -0.860 -6.900 5.449 1.00 95.44 96 LEU A O 1
ATOM 780 N N . ARG A 1 97 ? 0.704 -5.944 6.736 1.00 94.31 97 ARG A N 1
ATOM 781 C CA . ARG A 1 97 ? 1.846 -6.653 6.148 1.00 94.31 97 ARG A CA 1
ATOM 782 C C . ARG A 1 97 ? 1.867 -8.150 6.483 1.00 94.31 97 ARG A C 1
ATOM 784 O O . ARG A 1 97 ? 2.445 -8.910 5.710 1.00 94.31 97 ARG A O 1
ATOM 791 N N . SER A 1 98 ? 1.291 -8.584 7.609 1.00 94.94 98 SER A N 1
ATOM 792 C CA . SER A 1 98 ? 1.172 -10.012 7.947 1.00 94.94 98 SER A CA 1
ATOM 793 C C . SER A 1 98 ? 0.057 -10.706 7.158 1.00 94.94 98 SER A C 1
ATOM 795 O O . SER A 1 98 ? 0.154 -11.905 6.899 1.00 94.94 98 SER A O 1
ATOM 797 N N . HIS A 1 99 ? -0.960 -9.957 6.720 1.00 94.19 99 HIS A N 1
ATOM 798 C CA . HIS A 1 99 ? -2.130 -10.500 6.023 1.00 94.19 99 HIS A CA 1
ATOM 799 C C . HIS A 1 99 ? -2.136 -10.302 4.503 1.00 94.19 99 HIS A C 1
ATOM 801 O O . HIS A 1 99 ? -2.793 -11.068 3.799 1.00 94.19 99 HIS A O 1
ATOM 807 N N . PHE A 1 100 ? -1.416 -9.311 3.979 1.00 93.88 100 PHE A N 1
ATOM 808 C CA . PHE A 1 100 ? -1.415 -8.983 2.556 1.00 93.88 100 PHE A CA 1
ATOM 809 C C . PHE A 1 100 ? -0.006 -9.035 1.968 1.00 93.88 100 PHE A C 1
ATOM 811 O O . PHE A 1 100 ? 0.948 -8.514 2.546 1.00 93.88 100 PHE A O 1
ATOM 818 N N . SER A 1 101 ? 0.121 -9.608 0.768 1.00 94.88 101 SER A N 1
ATOM 819 C CA . SER A 1 101 ? 1.353 -9.489 -0.013 1.00 94.88 101 SER A CA 1
ATOM 820 C C . SER A 1 101 ? 1.610 -8.030 -0.406 1.00 94.88 101 SER A C 1
ATOM 822 O O . SER A 1 101 ? 0.677 -7.230 -0.508 1.00 94.88 101 SER A O 1
ATOM 824 N N . ASP A 1 102 ? 2.871 -7.682 -0.683 1.00 96.00 102 ASP A N 1
ATOM 825 C CA . ASP A 1 102 ? 3.282 -6.305 -0.994 1.00 96.00 102 ASP A CA 1
ATOM 826 C C . ASP A 1 102 ? 2.436 -5.647 -2.098 1.00 96.00 102 ASP A C 1
ATOM 828 O O . ASP A 1 102 ? 2.000 -4.502 -1.939 1.00 96.00 102 ASP A O 1
ATOM 832 N N . ASN A 1 103 ? 2.145 -6.374 -3.185 1.00 95.81 103 ASN A N 1
ATOM 833 C CA . ASN A 1 103 ? 1.286 -5.884 -4.264 1.00 95.81 103 ASN A CA 1
ATOM 834 C C . ASN A 1 103 ? -0.169 -5.672 -3.822 1.00 95.81 103 ASN A C 1
ATOM 836 O O . ASN A 1 103 ? -0.762 -4.655 -4.171 1.00 95.81 103 ASN A O 1
ATOM 840 N N . VAL A 1 104 ? -0.756 -6.602 -3.059 1.00 94.81 104 VAL A N 1
ATOM 841 C CA . VAL A 1 104 ? -2.157 -6.498 -2.617 1.00 94.81 104 VAL A CA 1
ATOM 842 C C . VAL A 1 104 ? -2.305 -5.333 -1.642 1.00 94.81 104 VAL A C 1
ATOM 844 O O . VAL A 1 104 ? -3.176 -4.483 -1.821 1.00 94.81 104 VAL A O 1
ATOM 847 N N . MET A 1 105 ? -1.391 -5.219 -0.675 1.00 95.12 105 MET A N 1
ATOM 848 C CA . MET A 1 105 ? -1.349 -4.089 0.251 1.00 95.12 105 MET A CA 1
ATOM 849 C C . MET A 1 105 ? -1.188 -2.761 -0.499 1.00 95.12 105 MET A C 1
ATOM 851 O O . MET A 1 105 ? -1.916 -1.808 -0.226 1.00 95.12 105 MET A O 1
ATOM 855 N N . SER A 1 106 ? -0.283 -2.692 -1.481 1.00 96.88 106 SER A N 1
ATOM 856 C CA . SER A 1 106 ? -0.081 -1.478 -2.279 1.00 96.88 106 SER A CA 1
ATOM 857 C C . SER A 1 106 ? -1.342 -1.083 -3.054 1.00 96.88 106 SER A C 1
ATOM 859 O O . SER A 1 106 ? -1.729 0.085 -3.045 1.00 96.88 106 SER A O 1
ATOM 861 N N . GLN A 1 107 ? -2.040 -2.047 -3.661 1.00 95.25 107 GLN A N 1
ATOM 862 C CA . GLN A 1 107 ? -3.296 -1.815 -4.382 1.00 95.25 107 GLN A CA 1
ATOM 863 C C . GLN A 1 107 ? -4.411 -1.296 -3.467 1.00 95.25 107 GLN A C 1
ATOM 865 O O . GLN A 1 107 ? -5.073 -0.316 -3.822 1.00 95.25 107 GLN A O 1
ATOM 870 N N . LEU A 1 108 ? -4.573 -1.885 -2.277 1.00 94.50 108 LEU A N 1
ATOM 871 C CA . LEU A 1 108 ? -5.522 -1.414 -1.262 1.00 94.50 108 LEU A CA 1
ATOM 872 C C . LEU A 1 108 ? -5.223 0.033 -0.847 1.00 94.50 108 LEU A C 1
ATOM 874 O O . LEU A 1 108 ? -6.129 0.865 -0.771 1.00 94.50 108 LEU A O 1
ATOM 878 N N . LEU A 1 109 ? -3.946 0.367 -0.636 1.00 96.94 109 LEU A N 1
ATOM 879 C CA . LEU A 1 109 ? -3.522 1.721 -0.273 1.00 96.94 109 LEU A CA 1
ATOM 880 C C . LEU A 1 109 ? -3.756 2.721 -1.408 1.00 96.94 109 LEU A C 1
ATOM 882 O O . LEU A 1 109 ? -4.260 3.811 -1.154 1.00 96.94 109 LEU A O 1
ATOM 886 N N . ILE A 1 110 ? -3.465 2.349 -2.657 1.00 96.25 110 ILE A N 1
ATOM 887 C CA . ILE A 1 110 ? -3.757 3.179 -3.835 1.00 96.25 110 ILE A CA 1
ATOM 888 C C . ILE A 1 110 ? -5.263 3.449 -3.949 1.00 96.25 110 ILE A C 1
ATOM 890 O O . ILE A 1 110 ? -5.665 4.572 -4.252 1.00 96.25 110 ILE A O 1
ATOM 894 N N . ALA A 1 111 ? -6.109 2.438 -3.736 1.00 94.75 111 ALA A N 1
ATOM 895 C CA . ALA A 1 111 ? -7.559 2.609 -3.766 1.00 94.75 111 ALA A CA 1
ATOM 896 C C . ALA A 1 111 ? -8.027 3.557 -2.651 1.00 94.75 111 ALA A C 1
ATOM 898 O O . ALA A 1 111 ? -8.770 4.503 -2.914 1.00 94.75 111 ALA A O 1
ATOM 899 N N . ALA A 1 112 ? -7.519 3.372 -1.431 1.00 95.38 112 ALA A N 1
ATOM 900 C CA . ALA A 1 112 ? -7.839 4.217 -0.287 1.00 95.38 112 ALA A CA 1
ATOM 901 C C . ALA A 1 112 ? -7.319 5.661 -0.424 1.00 95.38 112 ALA A C 1
ATOM 903 O O . ALA A 1 112 ? -7.953 6.587 0.079 1.00 95.38 112 ALA A O 1
ATOM 904 N N . GLN A 1 113 ? -6.220 5.884 -1.149 1.00 96.56 113 GLN A N 1
ATOM 905 C CA . GLN A 1 113 ? -5.713 7.222 -1.477 1.00 96.56 113 GLN A CA 1
ATOM 906 C C . GLN A 1 113 ? -6.660 8.029 -2.372 1.00 96.56 113 GLN A C 1
ATOM 908 O O . GLN A 1 113 ? -6.642 9.252 -2.326 1.00 96.56 113 GLN A O 1
ATOM 913 N N . LYS A 1 114 ? -7.513 7.369 -3.164 1.00 94.75 114 LYS A N 1
ATOM 914 C CA . LYS A 1 114 ? -8.480 8.052 -4.042 1.00 94.75 114 LYS A CA 1
ATOM 915 C C . LYS A 1 114 ? -9.712 8.569 -3.304 1.00 94.75 114 LYS A C 1
ATOM 917 O O . LYS A 1 114 ? -10.458 9.363 -3.868 1.00 94.75 114 LYS A O 1
ATOM 922 N N . ASN A 1 115 ? -9.958 8.105 -2.081 1.00 94.62 115 ASN A N 1
ATOM 923 C CA . ASN A 1 115 ? -11.074 8.570 -1.269 1.00 94.62 115 ASN A CA 1
ATOM 924 C C . ASN A 1 115 ? -10.565 9.626 -0.266 1.00 94.62 115 ASN A C 1
ATOM 926 O O . ASN A 1 115 ? -9.758 9.278 0.600 1.00 94.62 115 ASN A O 1
ATOM 930 N N . PRO A 1 116 ? -11.069 10.878 -0.313 1.00 95.88 116 PRO A N 1
ATOM 931 C CA . PRO A 1 116 ? -10.629 11.955 0.580 1.00 95.88 116 PRO A CA 1
ATOM 932 C C . PRO A 1 116 ? -10.681 11.597 2.071 1.00 95.88 116 PRO A C 1
ATOM 934 O O . PRO A 1 116 ? -9.838 12.025 2.853 1.00 95.88 116 PRO A O 1
ATOM 937 N N . SER A 1 117 ? -11.647 10.766 2.481 1.00 94.62 117 SER A N 1
ATOM 938 C CA . SER A 1 117 ? -11.797 10.357 3.884 1.00 94.62 117 SER A CA 1
ATOM 939 C C . SER A 1 117 ? -10.712 9.387 4.370 1.00 94.62 117 SER A C 1
ATOM 941 O O . SER A 1 117 ? -10.469 9.298 5.574 1.00 94.62 117 SER A O 1
ATOM 943 N N . THR A 1 118 ? -10.045 8.671 3.459 1.00 96.12 118 THR A N 1
ATOM 944 C CA . THR A 1 118 ? -9.014 7.666 3.774 1.00 96.12 118 THR A CA 1
ATOM 945 C C . THR A 1 118 ? -7.630 8.016 3.231 1.00 96.12 118 THR A C 1
ATOM 947 O O . THR A 1 118 ? -6.655 7.344 3.566 1.00 96.12 118 THR A O 1
ATOM 950 N N . GLU A 1 119 ? -7.509 9.097 2.459 1.00 97.00 119 GLU A N 1
ATOM 951 C CA . GLU A 1 119 ? -6.271 9.508 1.796 1.00 97.00 119 GLU A CA 1
ATOM 952 C C . GLU A 1 119 ? -5.096 9.653 2.766 1.00 97.00 119 GLU A C 1
ATOM 954 O O . GLU A 1 119 ? -4.009 9.111 2.537 1.00 97.00 119 GLU A O 1
ATOM 959 N N . LYS A 1 120 ? -5.318 10.356 3.881 1.00 97.56 120 LYS A N 1
ATOM 960 C CA . LYS A 1 120 ? -4.264 10.659 4.855 1.00 97.56 120 LYS A CA 1
ATOM 961 C C . LYS A 1 120 ? -3.706 9.396 5.512 1.00 97.56 120 LYS A C 1
ATOM 963 O O . LYS A 1 120 ? -2.488 9.255 5.629 1.00 97.56 120 LYS A O 1
ATOM 968 N N . ILE A 1 121 ? -4.578 8.479 5.942 1.00 96.06 121 ILE A N 1
ATOM 969 C CA . ILE A 1 121 ? -4.145 7.237 6.597 1.00 96.06 121 ILE A CA 1
ATOM 970 C C . ILE A 1 121 ? -3.477 6.292 5.596 1.00 96.06 121 ILE A C 1
ATOM 972 O O . ILE A 1 121 ? -2.406 5.761 5.888 1.00 96.06 121 ILE A O 1
ATOM 976 N N . ALA A 1 122 ? -4.029 6.168 4.387 1.00 97.19 122 ALA A N 1
ATOM 977 C CA . ALA A 1 122 ? -3.454 5.340 3.335 1.00 97.19 122 ALA A CA 1
ATOM 978 C C . ALA A 1 122 ? -2.067 5.845 2.908 1.00 97.19 122 ALA A C 1
ATOM 980 O O . ALA A 1 122 ? -1.125 5.064 2.800 1.00 97.19 122 ALA A O 1
ATOM 981 N N . SER A 1 123 ? -1.894 7.161 2.763 1.00 97.88 123 SER A N 1
ATOM 982 C CA . SER A 1 123 ? -0.595 7.762 2.436 1.00 97.88 123 SER A CA 1
ATOM 983 C C . SER A 1 123 ? 0.447 7.556 3.530 1.00 97.88 123 SER A C 1
ATOM 985 O O . SER A 1 123 ? 1.609 7.286 3.222 1.00 97.88 123 SER A O 1
ATOM 987 N N . LYS A 1 124 ? 0.043 7.624 4.806 1.00 98.06 124 LYS A N 1
ATOM 988 C CA . LYS A 1 124 ? 0.930 7.322 5.938 1.00 98.06 124 LYS A CA 1
ATOM 989 C C . LYS A 1 124 ? 1.408 5.868 5.897 1.00 98.06 124 LYS A C 1
ATOM 991 O O . LYS A 1 124 ? 2.602 5.622 6.038 1.00 98.06 124 LYS A O 1
ATOM 996 N N . ILE A 1 125 ? 0.500 4.922 5.667 1.00 97.94 125 ILE A N 1
ATOM 997 C CA . ILE A 1 125 ? 0.832 3.492 5.624 1.00 97.94 125 ILE A CA 1
ATOM 998 C C . ILE A 1 125 ? 1.661 3.156 4.374 1.00 97.94 125 ILE A C 1
ATOM 1000 O O . ILE A 1 125 ? 2.628 2.406 4.472 1.00 97.94 125 ILE A O 1
ATOM 1004 N N . GLN A 1 126 ? 1.380 3.770 3.220 1.00 98.25 126 GLN A N 1
ATOM 1005 C CA . GLN A 1 126 ? 2.211 3.611 2.020 1.00 98.25 126 GLN A CA 1
ATOM 1006 C C . GLN A 1 126 ? 3.630 4.150 2.252 1.00 98.25 126 GLN A C 1
ATOM 1008 O O . GLN A 1 126 ? 4.599 3.523 1.839 1.00 98.25 126 GLN A O 1
ATOM 1013 N N . ALA A 1 127 ? 3.789 5.266 2.971 1.00 98.25 127 ALA A N 1
ATOM 1014 C CA . ALA A 1 127 ? 5.115 5.751 3.353 1.00 98.25 127 ALA A CA 1
ATOM 1015 C C . ALA A 1 127 ? 5.868 4.753 4.255 1.00 98.25 127 ALA A C 1
ATOM 1017 O O . ALA A 1 127 ? 7.069 4.569 4.072 1.00 98.25 127 ALA A O 1
ATOM 1018 N N . GLN A 1 128 ? 5.175 4.069 5.175 1.00 98.19 128 GLN A N 1
ATOM 1019 C CA . GLN A 1 128 ? 5.766 2.992 5.982 1.00 98.19 128 GLN A CA 1
ATOM 1020 C C . GLN A 1 128 ? 6.169 1.787 5.122 1.00 98.19 128 GLN A C 1
ATOM 1022 O O . GLN A 1 128 ? 7.260 1.255 5.315 1.00 98.19 128 GLN A O 1
ATOM 1027 N N . GLN A 1 129 ? 5.351 1.408 4.133 1.00 98.00 129 GLN A N 1
ATOM 1028 C CA . GLN A 1 129 ? 5.680 0.343 3.180 1.00 98.00 129 GLN A CA 1
ATOM 1029 C C . GLN A 1 129 ? 6.980 0.651 2.426 1.00 98.00 129 GLN A C 1
ATOM 1031 O O . GLN A 1 129 ? 7.901 -0.163 2.417 1.00 98.00 129 GLN A O 1
ATOM 1036 N N . LEU A 1 130 ? 7.092 1.867 1.882 1.00 98.06 130 LEU A N 1
ATOM 1037 C CA . LEU A 1 130 ? 8.302 2.332 1.200 1.00 98.06 130 LEU A CA 1
ATOM 1038 C C . LEU A 1 130 ? 9.511 2.332 2.138 1.00 98.06 130 LEU A C 1
ATOM 1040 O O . LEU A 1 130 ? 10.579 1.866 1.751 1.00 98.06 130 LEU A O 1
ATOM 1044 N N . LYS A 1 131 ? 9.342 2.827 3.370 1.00 97.50 131 LYS A N 1
ATOM 1045 C CA . LYS A 1 131 ? 10.416 2.866 4.367 1.00 97.50 131 LYS A CA 1
ATOM 1046 C C . LYS A 1 131 ? 10.930 1.467 4.702 1.00 97.50 131 LYS A C 1
ATOM 1048 O O . LYS A 1 131 ? 12.134 1.281 4.770 1.00 97.50 131 LYS A O 1
ATOM 1053 N N . VAL A 1 132 ? 10.054 0.474 4.860 1.00 97.06 132 VAL A N 1
ATOM 1054 C CA . VAL A 1 132 ? 10.486 -0.903 5.150 1.00 97.06 132 VAL A CA 1
ATOM 1055 C C . VAL A 1 132 ? 11.312 -1.493 4.014 1.00 97.06 132 VAL A C 1
ATOM 1057 O O . VAL A 1 132 ? 12.305 -2.166 4.283 1.00 97.06 132 VAL A O 1
ATOM 1060 N N . TRP A 1 133 ? 10.942 -1.242 2.757 1.00 97.81 133 TRP A N 1
ATOM 1061 C CA . TRP A 1 133 ? 11.769 -1.666 1.626 1.00 97.81 133 TRP A CA 1
ATOM 1062 C C . TRP A 1 133 ? 13.134 -0.956 1.621 1.00 97.81 133 TRP A C 1
ATOM 1064 O O . TRP A 1 133 ? 14.146 -1.622 1.408 1.00 97.81 133 TRP A O 1
ATOM 1074 N N . LEU A 1 134 ? 13.183 0.347 1.938 1.00 96.44 134 LEU A N 1
ATOM 1075 C CA . LEU A 1 134 ? 14.437 1.110 2.048 1.00 96.44 134 LEU A CA 1
ATOM 1076 C C . LEU A 1 134 ? 15.327 0.584 3.183 1.00 96.44 134 LEU A C 1
ATOM 1078 O O . LEU A 1 134 ? 16.493 0.272 2.952 1.00 96.44 134 LEU A O 1
ATOM 1082 N N . ASP A 1 135 ? 14.765 0.392 4.379 1.00 96.19 135 ASP A N 1
ATOM 1083 C CA . ASP A 1 135 ? 15.474 -0.129 5.555 1.00 96.19 135 ASP A CA 1
ATOM 1084 C C . ASP A 1 135 ? 16.060 -1.529 5.280 1.00 96.19 135 ASP A C 1
ATOM 1086 O O . ASP A 1 135 ? 17.155 -1.864 5.735 1.00 96.19 135 ASP A O 1
ATOM 1090 N N . ARG A 1 136 ? 15.346 -2.349 4.495 1.00 95.44 136 ARG A N 1
ATOM 1091 C CA . ARG A 1 136 ? 15.791 -3.678 4.038 1.00 95.44 136 ARG A CA 1
ATOM 1092 C C . ARG A 1 136 ? 16.738 -3.635 2.840 1.00 95.44 136 ARG A C 1
ATOM 1094 O O . ARG A 1 136 ? 17.195 -4.689 2.402 1.00 95.44 136 ARG A O 1
ATOM 1101 N N . LYS A 1 137 ? 17.041 -2.444 2.317 1.00 93.38 137 LYS A N 1
ATOM 1102 C CA . LYS A 1 137 ? 17.870 -2.215 1.126 1.00 93.38 137 LYS A CA 1
ATOM 1103 C C . LYS A 1 137 ? 17.362 -2.984 -0.094 1.00 93.38 137 LYS A C 1
ATOM 1105 O O . LYS A 1 137 ? 18.152 -3.474 -0.901 1.00 93.38 137 LYS A O 1
ATOM 1110 N N . GLU A 1 138 ? 16.043 -3.098 -0.230 1.00 95.12 138 GLU A N 1
ATOM 1111 C CA . GLU A 1 138 ? 15.432 -3.801 -1.351 1.00 95.12 138 GLU A CA 1
ATOM 1112 C C . GLU A 1 138 ? 15.813 -3.121 -2.668 1.00 95.12 138 GLU A C 1
ATOM 1114 O O . GLU A 1 138 ? 15.604 -1.923 -2.859 1.00 95.12 138 GLU A O 1
ATOM 1119 N N . LEU A 1 139 ? 16.378 -3.872 -3.609 1.00 93.06 139 LEU A N 1
ATOM 1120 C CA . LEU A 1 139 ? 16.736 -3.292 -4.901 1.00 93.06 139 LEU A CA 1
ATOM 1121 C C . LEU A 1 139 ? 15.463 -2.837 -5.635 1.00 93.06 139 LEU A C 1
ATOM 1123 O O . LEU A 1 139 ? 14.461 -3.561 -5.609 1.00 93.06 139 LEU A O 1
ATOM 1127 N N . PRO A 1 140 ? 15.470 -1.692 -6.341 1.00 94.56 140 PRO A N 1
ATOM 1128 C CA . PRO A 1 140 ? 14.296 -1.240 -7.085 1.00 94.56 140 PRO A CA 1
ATOM 1129 C C . PRO A 1 140 ? 13.756 -2.278 -8.075 1.00 94.56 140 PRO A C 1
ATOM 1131 O O . PRO A 1 140 ? 12.541 -2.419 -8.184 1.00 94.56 140 PRO A O 1
ATOM 1134 N N . ASP A 1 141 ? 14.613 -3.081 -8.709 1.00 92.88 141 ASP A N 1
ATOM 1135 C CA . ASP A 1 141 ? 14.174 -4.182 -9.582 1.00 92.88 141 ASP A CA 1
ATOM 1136 C C . ASP A 1 141 ? 13.435 -5.294 -8.808 1.00 92.88 141 ASP A C 1
ATOM 1138 O O . ASP A 1 141 ? 12.491 -5.898 -9.319 1.00 92.88 141 ASP A O 1
ATOM 1142 N N . ARG A 1 142 ? 13.797 -5.549 -7.542 1.00 94.50 142 ARG A N 1
ATOM 1143 C CA . ARG A 1 142 ? 13.057 -6.482 -6.676 1.00 94.50 142 ARG A CA 1
ATOM 1144 C C . ARG A 1 142 ? 11.703 -5.904 -6.283 1.00 94.50 142 ARG A C 1
ATOM 1146 O O . ARG A 1 142 ? 10.704 -6.609 -6.391 1.00 94.50 142 ARG A O 1
ATOM 1153 N N . VAL A 1 143 ? 11.641 -4.625 -5.909 1.00 96.81 143 VAL A N 1
ATOM 1154 C CA . VAL A 1 143 ? 10.365 -3.952 -5.598 1.00 96.81 143 VAL A CA 1
ATOM 1155 C C . VAL A 1 143 ? 9.445 -3.898 -6.821 1.00 96.81 143 VAL A C 1
ATOM 1157 O O . VAL A 1 143 ? 8.236 -4.065 -6.680 1.00 96.81 143 VAL A O 1
ATOM 1160 N N . PHE A 1 144 ? 9.995 -3.765 -8.031 1.00 95.81 144 PHE A N 1
ATOM 1161 C CA . PHE A 1 144 ? 9.233 -3.843 -9.282 1.00 95.81 144 PHE A CA 1
ATOM 1162 C C . PHE A 1 144 ? 8.458 -5.167 -9.403 1.00 95.81 144 PHE A C 1
ATOM 1164 O O . PHE A 1 144 ? 7.272 -5.160 -9.742 1.00 95.81 144 PHE A O 1
ATOM 1171 N N . LYS A 1 145 ? 9.105 -6.287 -9.043 1.00 95.62 145 LYS A N 1
ATOM 1172 C CA . LYS A 1 145 ? 8.500 -7.630 -9.002 1.00 95.62 145 LYS A CA 1
ATOM 1173 C C . LYS A 1 145 ? 7.569 -7.837 -7.808 1.00 95.62 145 LYS A C 1
ATOM 1175 O O . LYS A 1 145 ? 6.514 -8.444 -7.966 1.00 95.62 145 LYS A O 1
ATOM 1180 N N . LEU A 1 146 ? 7.919 -7.323 -6.623 1.00 97.00 146 LEU A N 1
ATOM 1181 C CA . LEU A 1 146 ? 7.055 -7.390 -5.431 1.00 97.00 146 LEU A CA 1
ATOM 1182 C C . LEU A 1 146 ? 5.707 -6.713 -5.685 1.00 97.00 146 LEU A C 1
ATOM 1184 O O . LEU A 1 146 ? 4.672 -7.230 -5.278 1.00 97.00 146 LEU A O 1
ATOM 1188 N N . LEU A 1 147 ? 5.725 -5.600 -6.419 1.00 97.19 147 LEU A N 1
ATOM 1189 C CA . LEU A 1 147 ? 4.541 -4.886 -6.887 1.00 97.19 147 LEU A CA 1
ATOM 1190 C C . LEU A 1 147 ? 3.919 -5.505 -8.149 1.00 97.19 147 LEU A C 1
ATOM 1192 O O . LEU A 1 147 ? 2.890 -5.032 -8.620 1.00 97.19 147 LEU A O 1
ATOM 1196 N N . GLN A 1 148 ? 4.502 -6.564 -8.710 1.00 95.62 148 GLN A N 1
ATOM 1197 C CA . GLN A 1 148 ? 4.030 -7.239 -9.924 1.00 95.62 148 GLN A CA 1
ATOM 1198 C C . GLN A 1 148 ? 3.875 -6.299 -11.134 1.00 95.62 148 GLN A C 1
ATOM 1200 O O . GLN A 1 148 ? 2.983 -6.473 -11.968 1.00 95.62 148 GLN A O 1
ATOM 1205 N N . VAL A 1 149 ? 4.720 -5.269 -11.230 1.00 95.38 149 VAL A N 1
ATOM 1206 C CA . VAL A 1 149 ? 4.718 -4.320 -12.357 1.00 95.38 149 VAL A CA 1
ATOM 1207 C C . VAL A 1 149 ? 5.359 -4.946 -13.605 1.00 95.38 149 VAL A C 1
ATOM 1209 O O . VAL A 1 149 ? 5.124 -4.492 -14.721 1.00 95.38 149 VAL A O 1
ATOM 1212 N N . ASP A 1 150 ? 6.105 -6.037 -13.433 1.00 92.50 150 ASP A N 1
ATOM 1213 C CA . ASP A 1 150 ? 6.742 -6.850 -14.471 1.00 92.50 150 ASP A CA 1
ATOM 1214 C C . ASP A 1 150 ? 5.784 -7.778 -15.240 1.00 92.50 150 ASP A C 1
ATOM 1216 O O . ASP A 1 150 ? 6.182 -8.386 -16.231 1.00 92.50 150 ASP A O 1
ATOM 1220 N N . LYS A 1 151 ? 4.520 -7.890 -14.815 1.00 88.69 151 LYS A N 1
ATOM 1221 C CA . LYS A 1 151 ? 3.557 -8.840 -15.398 1.00 88.69 151 LYS A CA 1
ATOM 1222 C C . LYS A 1 151 ? 2.858 -8.368 -16.675 1.00 88.69 151 LYS A C 1
ATOM 1224 O O . LYS A 1 151 ? 2.118 -9.148 -17.268 1.00 88.69 151 LYS A O 1
ATOM 1229 N N . GLY A 1 152 ? 3.032 -7.117 -17.097 1.00 88.00 152 GLY A N 1
ATOM 1230 C CA . GLY A 1 152 ? 2.261 -6.566 -18.211 1.00 88.00 152 GLY A CA 1
ATOM 1231 C C . GLY A 1 152 ? 2.943 -5.384 -18.879 1.00 88.00 152 GLY A C 1
ATOM 1232 O O . GLY A 1 152 ? 2.950 -4.279 -18.343 1.00 88.00 152 GLY A O 1
ATOM 1233 N N . LEU A 1 153 ? 3.477 -5.610 -20.082 1.00 90.81 153 LEU A N 1
ATOM 1234 C CA . LEU A 1 153 ? 4.082 -4.550 -20.888 1.00 90.81 153 LEU A CA 1
ATOM 1235 C C . LEU A 1 153 ? 3.020 -3.593 -21.452 1.00 90.81 153 LEU A C 1
ATOM 1237 O O . LEU A 1 153 ? 3.196 -2.378 -21.383 1.00 90.81 153 LEU A O 1
ATOM 1241 N N . ASP A 1 154 ? 1.908 -4.124 -21.965 1.00 87.38 154 ASP A N 1
ATOM 1242 C CA . ASP A 1 154 ? 0.897 -3.337 -22.689 1.00 87.38 154 ASP A CA 1
ATOM 1243 C C . ASP A 1 154 ? 0.203 -2.288 -21.809 1.00 87.38 154 ASP A C 1
ATOM 1245 O O . ASP A 1 154 ? -0.128 -1.196 -22.269 1.00 87.38 154 ASP A O 1
ATOM 1249 N N . ASN A 1 155 ? 0.015 -2.590 -20.523 1.00 88.88 155 ASN A N 1
ATOM 1250 C CA . ASN A 1 155 ? -0.607 -1.691 -19.552 1.00 88.88 155 ASN A CA 1
ATOM 1251 C C . ASN A 1 155 ? 0.402 -1.044 -18.590 1.00 88.88 155 ASN A C 1
ATOM 1253 O O . ASN A 1 155 ? -0.022 -0.341 -17.667 1.00 88.88 155 ASN A O 1
ATOM 1257 N N . LEU A 1 156 ? 1.711 -1.217 -18.815 1.00 94.38 156 LEU A N 1
ATOM 1258 C CA . LEU A 1 156 ? 2.785 -0.789 -17.914 1.00 94.38 156 LEU A CA 1
ATOM 1259 C C . LEU A 1 156 ? 2.660 0.681 -17.499 1.00 94.38 156 LEU A C 1
ATOM 1261 O O . LEU A 1 156 ? 2.631 0.990 -16.311 1.00 94.38 156 LEU A O 1
ATOM 1265 N N . LEU A 1 157 ? 2.519 1.592 -18.470 1.00 94.31 157 LEU A N 1
ATOM 1266 C CA . LEU A 1 157 ? 2.448 3.039 -18.206 1.00 94.31 157 LEU A CA 1
ATOM 1267 C C . LEU A 1 157 ? 1.131 3.487 -17.560 1.00 94.31 157 LEU A C 1
ATOM 1269 O O . LEU A 1 157 ? 1.023 4.614 -17.080 1.00 94.31 157 LEU A O 1
ATOM 1273 N N . THR A 1 158 ? 0.123 2.619 -17.564 1.00 93.31 158 THR A N 1
ATOM 1274 C CA . THR A 1 158 ? -1.171 2.856 -16.912 1.00 93.31 158 THR A CA 1
ATOM 1275 C C . THR A 1 158 ? -1.323 2.089 -15.602 1.00 93.31 158 THR A C 1
ATOM 1277 O O . THR A 1 158 ? -2.302 2.311 -14.888 1.00 93.31 158 THR A O 1
ATOM 1280 N N . ASN A 1 159 ? -0.369 1.212 -15.269 1.00 94.69 159 ASN A N 1
ATOM 1281 C CA . ASN A 1 159 ? -0.382 0.429 -14.046 1.00 94.69 159 ASN A CA 1
ATOM 1282 C C . ASN A 1 159 ? -0.209 1.376 -12.848 1.00 94.69 159 ASN A C 1
ATOM 1284 O O . ASN A 1 159 ? 0.830 2.030 -12.729 1.00 94.69 159 ASN A O 1
ATOM 1288 N N . PRO A 1 160 ? -1.187 1.464 -11.932 1.00 94.94 160 PRO A N 1
ATOM 1289 C CA . PRO A 1 160 ? -1.102 2.391 -10.813 1.00 94.94 160 PRO A CA 1
ATOM 1290 C C . PRO A 1 160 ? 0.042 2.062 -9.844 1.00 94.94 160 PRO A C 1
ATOM 1292 O O . PRO A 1 160 ? 0.519 2.958 -9.158 1.00 94.94 160 PRO A O 1
ATOM 1295 N N . GLN A 1 161 ? 0.533 0.820 -9.808 1.00 96.81 161 GLN A N 1
ATOM 1296 C CA . GLN A 1 161 ? 1.688 0.457 -8.984 1.00 96.81 161 GLN A CA 1
ATOM 1297 C C . GLN A 1 161 ? 3.013 1.001 -9.539 1.00 96.81 161 GLN A C 1
ATOM 1299 O O . GLN A 1 161 ? 3.987 1.104 -8.794 1.00 96.81 161 GLN A O 1
ATOM 1304 N N . LEU A 1 162 ? 3.053 1.428 -10.810 1.00 96.00 162 LEU A N 1
ATOM 1305 C CA . LEU A 1 162 ? 4.239 2.061 -11.389 1.00 96.00 162 LEU A CA 1
ATOM 1306 C C . LEU A 1 162 ? 4.590 3.375 -10.674 1.00 96.00 162 LEU A C 1
ATOM 1308 O O . LEU A 1 162 ? 5.769 3.680 -10.515 1.00 96.00 162 LEU A O 1
ATOM 1312 N N . SER A 1 163 ? 3.599 4.143 -10.207 1.00 94.94 163 SER A N 1
ATOM 1313 C CA . SER A 1 163 ? 3.859 5.390 -9.472 1.00 94.94 163 SER A CA 1
ATOM 1314 C C . SER A 1 163 ? 4.454 5.124 -8.086 1.00 94.94 163 SER A C 1
ATOM 1316 O O . SER A 1 163 ? 5.369 5.833 -7.664 1.00 94.94 163 SER A O 1
ATOM 1318 N N . VAL A 1 164 ? 3.991 4.069 -7.407 1.00 97.75 164 VAL A N 1
ATOM 1319 C CA . VAL A 1 164 ? 4.534 3.614 -6.119 1.00 97.75 164 VAL A CA 1
ATOM 1320 C C . VAL A 1 164 ? 5.975 3.151 -6.294 1.00 97.75 164 VAL A C 1
ATOM 1322 O O . VAL A 1 164 ? 6.859 3.600 -5.564 1.00 97.75 164 VAL A O 1
ATOM 1325 N N . TRP A 1 165 ? 6.228 2.324 -7.311 1.00 97.44 165 TRP A N 1
ATOM 1326 C CA . TRP A 1 165 ? 7.574 1.891 -7.661 1.00 97.44 165 TRP A CA 1
ATOM 1327 C C . TRP A 1 165 ? 8.491 3.072 -7.998 1.00 97.44 165 TRP A C 1
ATOM 1329 O O . TRP A 1 165 ? 9.605 3.148 -7.490 1.00 97.44 165 TRP A O 1
ATOM 1339 N N . PHE A 1 166 ? 8.029 4.027 -8.810 1.00 94.56 166 PHE A N 1
ATOM 1340 C CA . PHE A 1 166 ? 8.826 5.193 -9.192 1.00 94.56 166 PHE A CA 1
ATOM 1341 C C . PHE A 1 166 ? 9.205 6.054 -7.984 1.00 94.56 166 PHE A C 1
ATOM 1343 O O . PHE A 1 166 ? 10.354 6.486 -7.861 1.00 94.56 166 PHE A O 1
ATOM 1350 N N . LYS A 1 167 ? 8.258 6.267 -7.063 1.00 95.56 167 LYS A N 1
ATOM 1351 C CA . LYS A 1 167 ? 8.515 6.957 -5.796 1.00 95.56 167 LYS A CA 1
ATOM 1352 C C . LYS A 1 167 ? 9.563 6.211 -4.969 1.00 95.56 167 LYS A C 1
ATOM 1354 O O . LYS A 1 167 ? 10.498 6.835 -4.478 1.00 95.56 167 LYS A O 1
ATOM 1359 N N . TYR A 1 168 ? 9.447 4.886 -4.868 1.00 96.88 168 TYR A N 1
ATOM 1360 C CA . TYR A 1 168 ? 10.439 4.053 -4.191 1.00 96.88 168 TYR A CA 1
ATOM 1361 C C . TYR A 1 168 ? 11.830 4.160 -4.832 1.00 96.88 168 TYR A C 1
ATOM 1363 O O . TYR A 1 168 ? 12.793 4.478 -4.144 1.00 96.88 168 TYR A O 1
ATOM 1371 N N . ALA A 1 169 ? 11.936 3.956 -6.147 1.00 94.62 169 ALA A N 1
ATOM 1372 C CA . ALA A 1 169 ? 13.190 4.025 -6.894 1.00 94.62 169 ALA A CA 1
ATOM 1373 C C . ALA A 1 169 ? 13.871 5.397 -6.759 1.00 94.62 169 ALA A C 1
ATOM 1375 O O . ALA A 1 169 ? 15.091 5.477 -6.612 1.00 94.62 169 ALA A O 1
ATOM 1376 N N . THR A 1 170 ? 13.079 6.474 -6.751 1.00 92.75 170 THR A N 1
ATOM 1377 C CA . THR A 1 170 ? 13.572 7.837 -6.514 1.00 92.75 170 THR A CA 1
ATOM 1378 C C . THR A 1 170 ? 14.165 7.971 -5.113 1.00 92.75 170 THR A C 1
ATOM 1380 O O . THR A 1 170 ? 15.296 8.431 -4.980 1.00 92.75 170 THR A O 1
ATOM 1383 N N . ASN A 1 171 ? 13.454 7.515 -4.078 1.00 93.94 171 ASN A N 1
ATOM 1384 C CA . ASN A 1 171 ? 13.955 7.547 -2.701 1.00 93.94 171 ASN A CA 1
ATOM 1385 C C . ASN A 1 171 ? 15.211 6.681 -2.531 1.00 93.94 171 ASN A C 1
ATOM 1387 O O . ASN A 1 171 ? 16.187 7.124 -1.934 1.00 93.94 171 ASN A O 1
ATOM 1391 N N . TYR A 1 172 ? 15.222 5.486 -3.122 1.00 94.12 172 TYR A N 1
ATOM 1392 C CA . TYR A 1 172 ? 16.373 4.590 -3.091 1.00 94.12 172 TYR A CA 1
ATOM 1393 C C . TYR A 1 172 ? 17.610 5.254 -3.704 1.00 94.12 172 TYR A C 1
ATOM 1395 O O . TYR A 1 172 ? 18.692 5.189 -3.128 1.00 94.12 172 TYR A O 1
ATOM 1403 N N . LYS A 1 173 ? 17.462 5.939 -4.846 1.00 90.62 173 LYS A N 1
ATOM 1404 C CA . LYS A 1 173 ? 18.555 6.689 -5.477 1.00 90.62 173 LYS A CA 1
ATOM 1405 C C . LYS A 1 173 ? 19.051 7.845 -4.604 1.00 90.62 173 LYS A C 1
ATOM 1407 O O . LYS A 1 173 ? 20.252 8.093 -4.578 1.00 90.62 173 LYS A O 1
ATOM 1412 N N . LEU A 1 174 ? 18.155 8.543 -3.903 1.00 91.75 174 LEU A N 1
ATOM 1413 C CA . LEU A 1 174 ? 18.540 9.615 -2.977 1.00 91.75 174 LEU A CA 1
ATOM 1414 C C . LEU A 1 174 ? 19.381 9.081 -1.807 1.00 91.75 174 LEU A C 1
ATOM 1416 O O . LEU A 1 174 ? 20.363 9.716 -1.437 1.00 91.75 174 LEU A O 1
ATOM 1420 N N . GLU A 1 175 ? 19.043 7.906 -1.271 1.00 91.06 175 GLU A N 1
ATOM 1421 C CA . GLU A 1 175 ? 19.813 7.255 -0.198 1.00 91.06 175 GLU A CA 1
ATOM 1422 C C . GLU A 1 175 ? 21.074 6.531 -0.703 1.00 91.06 175 GLU A C 1
ATOM 1424 O O . GLU A 1 175 ? 21.982 6.251 0.076 1.00 91.06 175 GLU A O 1
ATOM 1429 N N . ASN A 1 176 ? 21.165 6.260 -2.011 1.00 88.69 176 ASN A N 1
ATOM 1430 C CA . ASN A 1 176 ? 22.279 5.545 -2.638 1.00 88.69 176 ASN A CA 1
ATOM 1431 C C . ASN A 1 176 ? 22.779 6.286 -3.900 1.00 88.69 176 ASN A C 1
ATOM 1433 O O . ASN A 1 176 ? 22.604 5.774 -5.008 1.00 88.69 176 ASN A O 1
ATOM 1437 N N . PRO A 1 177 ? 23.425 7.467 -3.784 1.00 84.31 177 PRO A N 1
ATOM 1438 C CA . PRO A 1 177 ? 23.713 8.344 -4.931 1.00 84.31 177 PRO A CA 1
ATOM 1439 C C . PRO A 1 177 ? 24.582 7.726 -6.035 1.00 84.31 177 PRO A C 1
ATOM 1441 O O . PRO A 1 177 ? 24.484 8.126 -7.194 1.00 84.31 177 PRO A O 1
ATOM 1444 N N . PHE A 1 178 ? 25.415 6.743 -5.687 1.00 82.38 178 PHE A N 1
ATOM 1445 C CA . PHE A 1 178 ? 26.302 6.040 -6.620 1.00 82.38 178 PHE A CA 1
ATOM 1446 C C . PHE A 1 178 ? 25.653 4.818 -7.282 1.00 82.38 178 PHE A C 1
ATOM 1448 O O . PHE A 1 178 ? 26.310 4.117 -8.050 1.00 82.38 178 PHE A O 1
ATOM 1455 N N . THR A 1 179 ? 24.380 4.528 -6.988 1.00 79.75 179 THR A N 1
ATOM 1456 C CA . THR A 1 179 ? 23.699 3.397 -7.615 1.00 79.75 179 THR A CA 1
ATOM 1457 C C . THR A 1 179 ? 23.526 3.633 -9.112 1.00 79.75 179 THR A C 1
ATOM 1459 O O . THR A 1 179 ? 23.013 4.661 -9.558 1.00 79.75 179 THR A O 1
ATOM 1462 N N . THR A 1 180 ? 23.943 2.650 -9.903 1.00 68.81 180 THR A N 1
ATOM 1463 C CA . THR A 1 180 ? 23.651 2.578 -11.340 1.00 68.81 180 THR A CA 1
ATOM 1464 C C . THR A 1 180 ? 22.297 1.919 -11.610 1.00 68.81 180 THR A C 1
ATOM 1466 O O . THR A 1 180 ? 21.829 1.907 -12.751 1.00 68.81 180 THR A O 1
ATOM 1469 N N . GLN A 1 181 ? 21.648 1.382 -10.570 1.00 62.78 181 GLN A N 1
ATOM 1470 C CA . GLN A 1 181 ? 20.333 0.768 -10.676 1.00 62.78 181 GLN A CA 1
ATOM 1471 C C . GLN A 1 181 ? 19.218 1.818 -10.786 1.00 62.78 181 GLN A C 1
ATOM 1473 O O . GLN A 1 181 ? 19.372 2.975 -10.395 1.00 62.78 181 GLN A O 1
ATOM 1478 N N . ALA A 1 182 ? 18.056 1.371 -11.271 1.00 61.97 182 ALA A N 1
ATOM 1479 C CA . ALA A 1 182 ? 16.772 2.050 -11.083 1.00 61.97 182 ALA A CA 1
ATOM 1480 C C . ALA A 1 182 ? 16.493 3.311 -11.917 1.00 61.97 182 ALA A C 1
ATOM 1482 O O . ALA A 1 182 ? 15.673 4.147 -11.528 1.00 61.97 182 ALA A O 1
ATOM 1483 N N . THR A 1 183 ? 17.076 3.441 -13.112 1.00 81.81 183 THR A N 1
ATOM 1484 C CA . THR A 1 183 ? 16.399 4.283 -14.113 1.00 81.81 183 THR A CA 1
ATOM 1485 C C . THR A 1 183 ? 15.139 3.557 -14.580 1.00 81.81 183 THR A C 1
ATOM 1487 O O . THR A 1 183 ? 15.190 2.362 -14.864 1.00 81.81 183 THR A O 1
ATOM 1490 N N . MET A 1 184 ? 14.012 4.269 -14.691 1.00 89.06 184 MET A N 1
ATOM 1491 C CA . MET A 1 184 ? 12.747 3.676 -15.155 1.00 89.06 184 MET A CA 1
ATOM 1492 C C . MET A 1 184 ? 12.927 2.915 -16.471 1.00 89.06 184 MET A C 1
ATOM 1494 O O . MET A 1 184 ? 12.486 1.776 -16.600 1.00 89.06 184 MET A O 1
ATOM 1498 N N . ILE A 1 185 ? 13.659 3.505 -17.418 1.00 91.62 185 ILE A N 1
ATOM 1499 C CA . ILE A 1 185 ? 13.922 2.854 -18.697 1.00 91.62 185 ILE A CA 1
ATOM 1500 C C . ILE A 1 185 ? 14.867 1.652 -18.574 1.00 91.62 185 ILE A C 1
ATOM 1502 O O . ILE A 1 185 ? 14.664 0.646 -19.251 1.00 91.62 185 ILE A O 1
ATOM 1506 N N . GLY A 1 186 ? 15.872 1.717 -17.696 1.00 90.44 186 GLY A N 1
ATOM 1507 C CA . GLY A 1 186 ? 16.765 0.598 -17.401 1.00 90.44 186 GLY A CA 1
ATOM 1508 C C . GLY A 1 186 ? 15.986 -0.610 -16.893 1.00 90.44 186 GLY A C 1
ATOM 1509 O O . GLY A 1 186 ? 16.060 -1.670 -17.501 1.00 90.44 186 GLY A O 1
ATOM 1510 N N . THR A 1 187 ? 15.150 -0.426 -15.871 1.00 92.00 187 THR A N 1
ATOM 1511 C CA . THR A 1 187 ? 14.311 -1.504 -15.329 1.00 92.00 187 THR A CA 1
ATOM 1512 C C . THR A 1 187 ? 13.365 -2.068 -16.393 1.00 92.00 187 THR A C 1
ATOM 1514 O O . THR A 1 187 ? 13.302 -3.281 -16.576 1.00 92.00 187 THR A O 1
ATOM 1517 N N . PHE A 1 188 ? 12.689 -1.227 -17.184 1.00 93.81 188 PHE A N 1
ATOM 1518 C CA . PHE A 1 188 ? 11.791 -1.724 -18.238 1.00 93.81 188 PHE A CA 1
ATOM 1519 C C . PHE A 1 188 ? 12.531 -2.575 -19.271 1.00 93.81 188 PHE A C 1
ATOM 1521 O O . PHE A 1 188 ? 12.068 -3.642 -19.658 1.00 93.81 188 PHE A O 1
ATOM 1528 N N . THR A 1 189 ? 13.697 -2.116 -19.711 1.00 93.00 189 THR A N 1
ATOM 1529 C CA . THR A 1 189 ? 14.488 -2.816 -20.728 1.00 93.00 189 THR A CA 1
ATOM 1530 C C . THR A 1 189 ? 15.131 -4.097 -20.207 1.00 93.00 189 THR A C 1
ATOM 1532 O O . THR A 1 189 ? 15.196 -5.066 -20.955 1.00 93.00 189 THR A O 1
ATOM 1535 N N . THR A 1 190 ? 15.513 -4.154 -18.930 1.00 91.00 190 THR A N 1
ATOM 1536 C CA . THR A 1 190 ? 15.962 -5.391 -18.271 1.00 91.00 190 THR A CA 1
ATOM 1537 C C . THR A 1 190 ? 14.858 -6.448 -18.226 1.00 91.00 190 THR A C 1
ATOM 1539 O O . THR A 1 190 ? 15.132 -7.627 -18.424 1.00 91.00 190 THR A O 1
ATOM 1542 N N . HIS A 1 191 ? 13.608 -6.044 -17.985 1.00 91.81 191 HIS A N 1
ATOM 1543 C CA . HIS A 1 191 ? 12.487 -6.979 -17.845 1.00 91.81 191 HIS A CA 1
ATOM 1544 C C . HIS A 1 191 ? 11.832 -7.376 -19.173 1.00 91.81 191 HIS A C 1
ATOM 1546 O O . HIS A 1 191 ? 11.382 -8.509 -19.316 1.00 91.81 191 HIS A O 1
ATOM 1552 N N . TYR A 1 192 ? 11.765 -6.457 -20.136 1.00 93.69 192 TYR A N 1
ATOM 1553 C CA . TYR A 1 192 ? 10.981 -6.635 -21.363 1.00 93.69 192 TYR A CA 1
ATOM 1554 C C . TYR A 1 192 ? 11.823 -6.604 -22.648 1.00 93.69 192 TYR A C 1
ATOM 1556 O O . TYR A 1 192 ? 11.336 -6.984 -23.712 1.00 93.69 192 TYR A O 1
ATOM 1564 N N . GLY A 1 193 ? 13.079 -6.160 -22.576 1.00 93.81 193 GLY A N 1
ATOM 1565 C CA . GLY A 1 193 ? 13.964 -5.977 -23.726 1.00 93.81 193 GLY A CA 1
ATOM 1566 C C . GLY A 1 193 ? 13.748 -4.653 -24.470 1.00 93.81 193 GLY A C 1
ATOM 1567 O O . GLY A 1 193 ? 12.627 -4.159 -24.616 1.00 93.81 193 GLY A O 1
ATOM 1568 N N . ASP A 1 194 ? 14.836 -4.085 -25.000 1.00 94.50 194 ASP A N 1
ATOM 1569 C CA . ASP A 1 194 ? 14.842 -2.759 -25.641 1.00 94.50 194 ASP A CA 1
ATOM 1570 C C . ASP A 1 194 ? 13.811 -2.634 -26.781 1.00 94.50 194 ASP A C 1
ATOM 1572 O O . ASP A 1 194 ? 13.076 -1.648 -26.862 1.00 94.50 194 ASP A O 1
ATOM 1576 N N . LYS A 1 195 ? 13.710 -3.652 -27.650 1.00 94.88 195 LYS A N 1
ATOM 1577 C CA . LYS A 1 195 ? 12.806 -3.644 -28.817 1.00 94.88 195 LYS A CA 1
ATOM 1578 C C . LYS A 1 195 ? 11.330 -3.633 -28.414 1.00 94.88 195 LYS A C 1
ATOM 1580 O O . LYS A 1 195 ? 10.539 -2.911 -29.024 1.00 94.88 195 LYS A O 1
ATOM 1585 N N . ALA A 1 196 ? 10.957 -4.431 -27.414 1.00 96.31 196 ALA A N 1
ATOM 1586 C CA . ALA A 1 196 ? 9.576 -4.512 -26.953 1.00 96.31 196 ALA A CA 1
ATOM 1587 C C . ALA A 1 196 ? 9.164 -3.211 -26.253 1.00 96.31 196 ALA A C 1
ATOM 1589 O O . ALA A 1 196 ? 8.111 -2.654 -26.566 1.00 96.31 196 ALA A O 1
ATOM 1590 N N . VAL A 1 197 ? 10.040 -2.673 -25.396 1.00 96.56 197 VAL A N 1
ATOM 1591 C CA . VAL A 1 197 ? 9.833 -1.378 -24.736 1.00 96.56 197 VAL A CA 1
ATOM 1592 C C . VAL A 1 197 ? 9.673 -0.261 -25.764 1.00 96.56 197 VAL A C 1
ATOM 1594 O O . VAL A 1 197 ? 8.705 0.488 -25.688 1.00 96.56 197 VAL A O 1
ATOM 1597 N N . LEU A 1 198 ? 10.544 -0.173 -26.774 1.00 95.81 198 LEU A N 1
ATOM 1598 C CA . LEU A 1 198 ? 10.430 0.846 -27.822 1.00 95.81 198 LEU A CA 1
ATOM 1599 C C . LEU A 1 198 ? 9.091 0.767 -28.569 1.00 95.81 198 LEU A C 1
ATOM 1601 O O . LEU A 1 198 ? 8.457 1.795 -28.811 1.00 95.81 198 LEU A O 1
ATOM 1605 N N . LYS A 1 199 ? 8.642 -0.445 -28.924 1.00 96.56 199 LYS A N 1
ATOM 1606 C CA . LYS A 1 199 ? 7.342 -0.645 -29.579 1.00 96.56 199 LYS A CA 1
ATOM 1607 C C . LYS A 1 199 ? 6.197 -0.167 -28.680 1.00 96.56 199 LYS A C 1
ATOM 1609 O O . LYS A 1 199 ? 5.361 0.603 -29.143 1.00 96.56 199 LYS A O 1
ATOM 1614 N N . MET A 1 200 ? 6.194 -0.569 -27.407 1.00 96.69 200 MET A N 1
ATOM 1615 C CA . MET A 1 200 ? 5.184 -0.149 -26.431 1.00 96.69 200 MET A CA 1
ATOM 1616 C C . MET A 1 200 ? 5.150 1.378 -26.273 1.00 96.69 200 MET A C 1
ATOM 1618 O O . MET A 1 200 ? 4.079 1.975 -26.352 1.00 96.69 200 MET A O 1
ATOM 1622 N N . LEU A 1 201 ? 6.309 2.034 -26.143 1.00 97.44 201 LEU A N 1
ATOM 1623 C CA . LEU A 1 201 ? 6.394 3.491 -25.997 1.00 97.44 201 LEU A CA 1
ATOM 1624 C C . LEU A 1 201 ? 5.829 4.229 -27.219 1.00 97.44 201 LEU A C 1
ATOM 1626 O O . LEU A 1 201 ? 5.104 5.211 -27.066 1.00 97.44 201 LEU A O 1
ATOM 1630 N N . ARG A 1 202 ? 6.095 3.738 -28.434 1.00 95.69 202 ARG A N 1
ATOM 1631 C CA . ARG A 1 202 ? 5.548 4.322 -29.671 1.00 95.69 202 ARG A CA 1
ATOM 1632 C C . ARG A 1 202 ? 4.028 4.238 -29.742 1.00 95.69 202 ARG A C 1
ATOM 1634 O O . ARG A 1 202 ? 3.397 5.204 -30.168 1.00 95.69 202 ARG A O 1
ATOM 1641 N N . GLU A 1 203 ? 3.438 3.132 -29.300 1.00 96.19 203 GLU A N 1
ATOM 1642 C CA . GLU A 1 203 ? 1.980 3.010 -29.203 1.00 96.19 203 GLU A CA 1
ATOM 1643 C C . GLU A 1 203 ? 1.418 3.908 -28.094 1.00 96.19 203 GLU A C 1
ATOM 1645 O O . GLU A 1 203 ? 0.479 4.672 -28.322 1.00 96.19 203 GLU A O 1
ATOM 1650 N N . ALA A 1 204 ? 2.058 3.935 -26.923 1.00 96.06 204 ALA A N 1
ATOM 1651 C CA . ALA A 1 204 ? 1.645 4.779 -25.807 1.00 96.06 204 ALA A CA 1
ATOM 1652 C C . ALA A 1 204 ? 1.735 6.289 -26.109 1.00 96.06 204 ALA A C 1
ATOM 1654 O O . ALA A 1 204 ? 1.006 7.081 -25.507 1.00 96.06 204 ALA A O 1
ATOM 1655 N N . LYS A 1 205 ? 2.569 6.712 -27.068 1.00 97.06 205 LYS A N 1
ATOM 1656 C CA . LYS A 1 205 ? 2.614 8.100 -27.565 1.00 97.06 205 LYS A CA 1
ATOM 1657 C C . LYS A 1 205 ? 1.361 8.524 -28.330 1.00 97.06 205 LYS A C 1
ATOM 1659 O O . LYS A 1 205 ? 1.076 9.721 -28.399 1.00 97.06 205 LYS A O 1
ATOM 1664 N N . LYS A 1 206 ? 0.611 7.572 -28.889 1.00 96.56 206 LYS A N 1
ATOM 1665 C CA . LYS A 1 206 ? -0.646 7.836 -29.604 1.00 96.56 206 LYS A CA 1
ATOM 1666 C C . LYS A 1 206 ? -1.808 8.097 -28.643 1.00 96.56 206 LYS A C 1
ATOM 1668 O O . LYS A 1 206 ? -2.782 8.734 -29.025 1.00 96.56 206 LYS A O 1
ATOM 1673 N N . VAL A 1 207 ? -1.696 7.652 -27.391 1.00 95.38 207 VAL A N 1
ATOM 1674 C CA . VAL A 1 207 ? -2.731 7.810 -26.364 1.00 95.38 207 VAL A CA 1
ATOM 1675 C C . VAL A 1 207 ? -2.473 9.088 -25.549 1.00 95.38 207 VAL A C 1
ATOM 1677 O O . VAL A 1 207 ? -1.429 9.185 -24.898 1.00 95.38 207 VAL A O 1
ATOM 1680 N N . PRO A 1 208 ? -3.410 10.061 -25.499 1.00 96.31 208 PRO A N 1
ATOM 1681 C CA . PRO A 1 208 ? -3.199 11.339 -24.808 1.00 96.31 208 PRO A CA 1
ATOM 1682 C C . PRO A 1 208 ? -2.738 11.201 -23.352 1.00 96.31 208 PRO A C 1
ATOM 1684 O O . PRO A 1 208 ? -1.823 11.901 -22.924 1.00 96.31 208 PRO A O 1
ATOM 1687 N N . ARG A 1 209 ? -3.318 10.246 -22.610 1.00 93.88 209 ARG A N 1
ATOM 1688 C CA . ARG A 1 209 ? -3.020 10.002 -21.190 1.00 93.88 209 ARG A CA 1
ATOM 1689 C C . ARG A 1 209 ? -1.566 9.592 -20.926 1.00 93.88 209 ARG A C 1
ATOM 1691 O O . ARG A 1 209 ? -1.027 9.938 -19.881 1.00 93.88 209 ARG A O 1
ATOM 1698 N N . THR A 1 210 ? -0.933 8.861 -21.842 1.00 95.44 210 THR A N 1
ATOM 1699 C CA . THR A 1 210 ? 0.436 8.333 -21.682 1.00 95.44 210 THR A CA 1
ATOM 1700 C C . THR A 1 210 ? 1.465 9.066 -22.537 1.00 95.44 210 THR A C 1
ATOM 1702 O O . THR A 1 210 ? 2.661 8.862 -22.348 1.00 95.44 210 THR A O 1
ATOM 1705 N N . LYS A 1 211 ? 1.027 9.951 -23.442 1.00 96.44 211 LYS A N 1
ATOM 1706 C CA . LYS A 1 211 ? 1.870 10.582 -24.464 1.00 96.44 211 LYS A CA 1
ATOM 1707 C C . LYS A 1 211 ? 3.123 11.251 -23.915 1.00 96.44 211 LYS A C 1
ATOM 1709 O O . LYS A 1 211 ? 4.206 11.045 -24.463 1.00 96.44 211 LYS A O 1
ATOM 1714 N N . LYS A 1 212 ? 2.983 12.041 -22.847 1.00 96.19 212 LYS A N 1
ATOM 1715 C CA . LYS A 1 212 ? 4.109 12.765 -22.238 1.00 96.19 212 LYS A CA 1
ATOM 1716 C C . LYS A 1 212 ? 5.150 11.792 -21.679 1.00 96.19 212 LYS A C 1
ATOM 1718 O O . LYS A 1 212 ? 6.273 11.769 -22.165 1.00 96.19 212 LYS A O 1
ATOM 1723 N N . LEU A 1 213 ? 4.733 10.922 -20.755 1.00 94.19 213 LEU A N 1
ATOM 1724 C CA . LEU A 1 213 ? 5.610 9.923 -20.136 1.00 94.19 213 LEU A CA 1
ATOM 1725 C C . LEU A 1 213 ? 6.269 9.011 -21.181 1.00 94.19 213 LEU A C 1
ATOM 1727 O O . LEU A 1 213 ? 7.462 8.737 -21.098 1.00 94.19 213 LEU A O 1
ATOM 1731 N N . ALA A 1 214 ? 5.515 8.572 -22.190 1.00 96.50 214 ALA A N 1
ATOM 1732 C CA . ALA A 1 214 ? 6.041 7.723 -23.251 1.00 96.50 214 ALA A CA 1
ATOM 1733 C C . ALA A 1 214 ? 7.091 8.441 -24.118 1.00 96.50 214 ALA A C 1
ATOM 1735 O O . ALA A 1 214 ? 8.069 7.823 -24.532 1.00 96.50 214 ALA A O 1
ATOM 1736 N N . THR A 1 215 ? 6.923 9.746 -24.359 1.00 97.50 215 THR A N 1
ATOM 1737 C CA . THR A 1 215 ? 7.907 10.567 -25.084 1.00 97.50 215 THR A CA 1
ATOM 1738 C C . THR A 1 215 ? 9.199 10.714 -24.283 1.00 97.50 215 THR A C 1
ATOM 1740 O O . THR A 1 215 ? 10.278 10.487 -24.831 1.00 97.50 215 THR A O 1
ATOM 1743 N N . ASP A 1 216 ? 9.091 11.016 -22.988 1.00 95.44 216 ASP A N 1
ATOM 1744 C CA . ASP A 1 216 ? 10.247 11.172 -22.098 1.00 95.44 216 ASP A CA 1
ATOM 1745 C C . ASP A 1 216 ? 11.036 9.854 -21.975 1.00 95.44 216 ASP A C 1
ATOM 1747 O O . ASP A 1 216 ? 12.267 9.837 -22.046 1.00 95.44 216 ASP A O 1
ATOM 1751 N N . LEU A 1 217 ? 10.330 8.723 -21.863 1.00 95.12 217 LEU A N 1
ATOM 1752 C CA . LEU A 1 217 ? 10.942 7.395 -21.796 1.00 95.12 217 LEU A CA 1
ATOM 1753 C C . LEU A 1 217 ? 11.563 6.945 -23.123 1.00 95.12 217 LEU A C 1
ATOM 1755 O O . LEU A 1 217 ? 12.606 6.293 -23.102 1.00 95.12 217 LEU A O 1
ATOM 1759 N N . GLU A 1 218 ? 10.973 7.292 -24.273 1.00 95.88 218 GLU A N 1
ATOM 1760 C CA . GLU A 1 218 ? 11.572 6.990 -25.582 1.00 95.88 218 GLU A CA 1
ATOM 1761 C C . GLU A 1 218 ? 12.881 7.770 -25.763 1.00 95.88 218 GLU A C 1
ATOM 1763 O O . GLU A 1 218 ? 13.889 7.195 -26.175 1.00 95.88 218 GLU A O 1
ATOM 1768 N N . ALA A 1 219 ? 12.909 9.049 -25.373 1.00 95.50 219 ALA A N 1
ATOM 1769 C CA . ALA A 1 219 ? 14.132 9.849 -25.378 1.00 95.50 219 ALA A CA 1
ATOM 1770 C C . ALA A 1 219 ? 15.202 9.263 -24.439 1.00 95.50 219 ALA A C 1
ATOM 1772 O O . ALA A 1 219 ? 16.370 9.142 -24.820 1.00 95.50 219 ALA A O 1
ATOM 1773 N N . ALA A 1 220 ? 14.809 8.834 -23.234 1.00 94.00 220 ALA A N 1
ATOM 1774 C CA . ALA A 1 220 ? 15.708 8.168 -22.295 1.00 94.00 220 ALA A CA 1
ATOM 1775 C C . ALA A 1 220 ? 16.277 6.853 -22.861 1.00 94.00 220 ALA A C 1
ATOM 1777 O O . ALA A 1 220 ? 17.466 6.577 -22.686 1.00 94.00 220 ALA A O 1
ATOM 1778 N N . LEU A 1 221 ? 15.466 6.069 -23.582 1.00 94.12 221 LEU A N 1
ATOM 1779 C CA . LEU A 1 221 ? 15.904 4.835 -24.238 1.00 94.12 221 LEU A CA 1
ATOM 1780 C C . LEU A 1 221 ? 16.936 5.110 -25.331 1.00 94.12 221 LEU A C 1
ATOM 1782 O O . LEU A 1 221 ? 17.984 4.470 -25.365 1.00 94.12 221 LEU A O 1
ATOM 1786 N N . ILE A 1 222 ? 16.669 6.086 -26.198 1.00 93.69 222 ILE A N 1
ATOM 1787 C CA . ILE A 1 222 ? 17.589 6.477 -27.273 1.00 93.69 222 ILE A CA 1
ATOM 1788 C C . ILE A 1 222 ? 18.927 6.941 -26.686 1.00 93.69 222 ILE A C 1
ATOM 1790 O O . ILE A 1 222 ? 19.985 6.516 -27.154 1.00 93.69 222 ILE A O 1
ATOM 1794 N N . ASN A 1 223 ? 18.894 7.753 -25.626 1.00 92.62 223 ASN A N 1
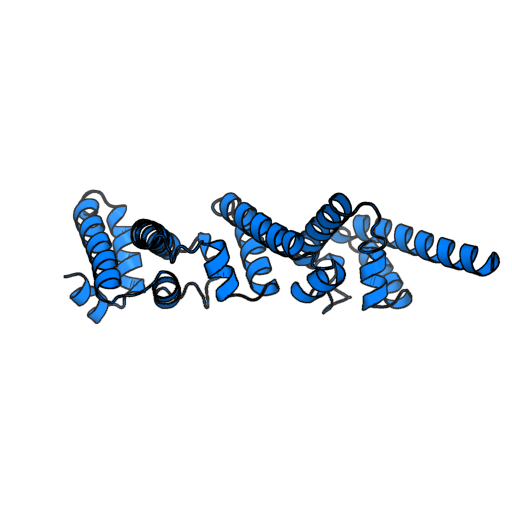ATOM 1795 C CA . ASN A 1 223 ? 20.101 8.197 -24.933 1.00 92.62 223 ASN A CA 1
ATOM 1796 C C . ASN A 1 223 ? 20.885 7.025 -24.330 1.00 92.62 223 ASN A C 1
ATOM 1798 O O . ASN A 1 223 ? 22.098 6.956 -24.521 1.00 92.62 223 ASN A O 1
ATOM 1802 N N . LYS A 1 224 ? 20.206 6.078 -23.667 1.00 89.75 224 LYS A N 1
ATOM 1803 C CA . LYS A 1 224 ? 20.825 4.852 -23.135 1.00 89.75 224 LYS A CA 1
ATOM 1804 C C . LYS A 1 224 ? 21.534 4.060 -24.241 1.00 89.75 224 LYS A C 1
ATOM 1806 O O . LYS A 1 224 ? 22.699 3.706 -24.086 1.00 89.75 224 LYS A O 1
ATOM 1811 N N . LEU A 1 225 ? 20.858 3.816 -25.366 1.00 90.19 225 LEU A N 1
ATOM 1812 C CA . LEU A 1 225 ? 21.415 3.059 -26.495 1.00 90.19 225 LEU A CA 1
ATOM 1813 C C . LEU A 1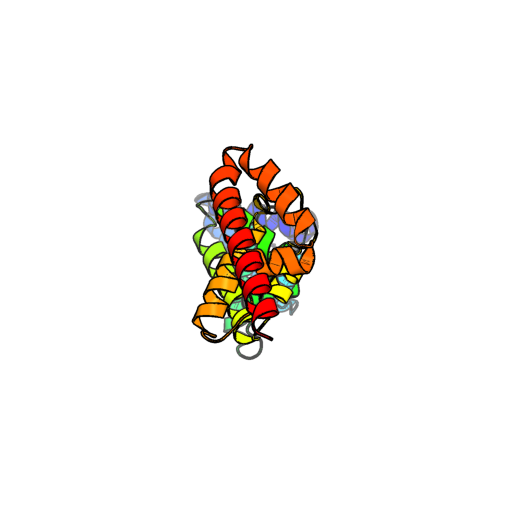 225 ? 22.609 3.772 -27.143 1.00 90.19 225 LEU A C 1
ATOM 1815 O O . LEU A 1 225 ? 23.581 3.121 -27.526 1.00 90.19 225 LEU A O 1
ATOM 1819 N N . ARG A 1 226 ? 22.561 5.108 -27.235 1.00 92.00 226 ARG A N 1
ATOM 1820 C CA . ARG A 1 226 ? 23.680 5.920 -27.727 1.00 92.00 226 ARG A CA 1
ATOM 1821 C C . ARG A 1 226 ? 24.918 5.750 -26.849 1.00 92.00 226 ARG A C 1
ATOM 1823 O O . ARG A 1 226 ? 25.983 5.472 -27.385 1.00 92.00 226 ARG A O 1
ATOM 1830 N N . LEU A 1 227 ? 24.760 5.855 -25.528 1.00 88.69 227 LEU A N 1
ATOM 1831 C CA . LEU A 1 227 ? 25.864 5.697 -24.576 1.00 88.69 227 LEU A CA 1
ATOM 1832 C C . LEU A 1 227 ? 26.519 4.314 -24.686 1.00 88.69 227 LEU A C 1
ATOM 1834 O O . LEU A 1 227 ? 27.736 4.237 -24.774 1.00 88.69 227 LEU A O 1
ATOM 1838 N N . ILE A 1 228 ? 25.725 3.238 -24.770 1.00 86.56 228 ILE A N 1
ATOM 1839 C CA . ILE A 1 228 ? 26.248 1.866 -24.926 1.00 86.56 228 ILE A CA 1
ATOM 1840 C C . ILE A 1 228 ? 27.071 1.732 -26.213 1.00 86.56 228 ILE A C 1
ATOM 1842 O O . ILE A 1 228 ? 28.170 1.181 -26.204 1.00 86.56 228 ILE A O 1
ATOM 1846 N N . ARG A 1 229 ? 26.556 2.254 -27.332 1.00 89.25 229 ARG A N 1
ATOM 1847 C CA . ARG A 1 229 ? 27.258 2.207 -28.619 1.00 89.25 229 ARG A CA 1
ATOM 1848 C C . ARG A 1 229 ? 28.576 2.976 -28.578 1.00 89.25 229 ARG A C 1
ATOM 1850 O O . ARG A 1 229 ? 29.558 2.509 -29.144 1.00 89.25 229 ARG A O 1
ATOM 1857 N N . ASP A 1 230 ? 28.577 4.156 -27.970 1.00 89.38 230 ASP A N 1
ATOM 1858 C CA . ASP A 1 230 ? 29.759 5.010 -27.920 1.00 89.38 230 ASP A CA 1
ATOM 1859 C C . ASP A 1 230 ? 30.828 4.405 -26.981 1.00 89.38 230 ASP A C 1
ATOM 1861 O O . ASP A 1 230 ? 32.008 4.437 -27.321 1.00 89.38 230 ASP A O 1
ATOM 1865 N N . SER A 1 231 ? 30.431 3.741 -25.884 1.00 84.38 231 SER A N 1
ATOM 1866 C CA . SER A 1 231 ? 31.338 2.958 -25.027 1.00 84.38 231 SER A CA 1
ATOM 1867 C C . SER A 1 231 ? 31.973 1.768 -25.754 1.00 84.38 231 SER A C 1
ATOM 1869 O O . SER A 1 231 ? 33.180 1.583 -25.661 1.00 84.38 231 SER A O 1
ATOM 1871 N N . ASN A 1 232 ? 31.196 1.009 -26.533 1.00 83.00 232 ASN A N 1
ATOM 1872 C CA . ASN A 1 232 ? 31.699 -0.160 -27.270 1.00 83.00 232 ASN A CA 1
ATOM 1873 C C . ASN A 1 232 ? 32.672 0.191 -28.411 1.00 83.00 232 ASN A C 1
ATOM 1875 O O . ASN A 1 232 ? 33.335 -0.694 -28.935 1.00 83.00 232 ASN A O 1
ATOM 1879 N N . LYS A 1 233 ? 32.720 1.456 -28.848 1.00 80.81 233 LYS A N 1
ATOM 1880 C CA . LYS A 1 233 ? 33.689 1.938 -29.847 1.00 80.81 233 LYS A CA 1
ATOM 1881 C C . LYS A 1 233 ? 35.021 2.385 -29.237 1.00 80.81 233 LYS A C 1
ATOM 1883 O O . LYS A 1 233 ? 35.962 2.612 -29.988 1.00 80.81 233 LYS A O 1
ATOM 1888 N N . ALA A 1 234 ? 35.069 2.594 -27.921 1.00 70.56 234 ALA A N 1
ATOM 1889 C CA . ALA A 1 234 ? 36.234 3.113 -27.204 1.00 70.56 234 ALA A CA 1
ATOM 1890 C C . ALA A 1 234 ? 37.092 2.008 -26.554 1.00 70.56 234 ALA A C 1
ATOM 1892 O O . ALA A 1 234 ? 38.153 2.309 -26.011 1.00 70.56 234 ALA A O 1
ATOM 1893 N N . THR A 1 235 ? 36.618 0.760 -26.601 1.00 57.84 235 THR A N 1
ATOM 1894 C CA . THR A 1 235 ? 37.283 -0.480 -26.165 1.00 57.84 235 THR A CA 1
ATOM 1895 C C . THR A 1 235 ? 37.728 -1.290 -27.365 1.00 57.84 235 THR A C 1
ATOM 1897 O O . THR A 1 235 ? 38.861 -1.808 -27.331 1.00 57.84 235 THR A O 1
#

Organism: NCBI:txid1490495

InterPro domains:
  IPR054463 RxLR effector PexRD54, WY domain [PF22748] (129-168)

Foldseek 3Di:
DLVVCCVVPNDLRLLVVLLVLCVDPVSVVVSVVSLVVVLVVCVVVVHALLSLCVSNVLLDDDLASQPRSCNVSSVVSLVVRCVVCVPPRDDPLRSCVVRDQLQRLLVNLLSLCVDPSRVVVSVVSLVVSLVVCVVVLPALLNVCVSNPLLVDLLCNLVPPCNVSSLVSLVVSCVVVVPDPGRDPLVSCCVRPNLVSLLVSLVVLCVPPVRVVVSVVSNVVSVVVVVVVVVVVVVD

Radius of gyration: 23.86 Å; chains: 1; bounding box: 69×28×58 Å

Secondary structure (DSSP, 8-state):
-HHHHHHHH-HHHHHHHHHHHTTSHHHHHHHHHHHHHHHHHHHHTT--HHHHHHHTTTTSS-S-GGG-HHHHHHHHHHHHHHHH-GGG---HHHHHHHHS-HHHHHHHHHHHHTSTTTHHHHHHHHHHHHHHHHHTT--HHHHHHHTTGGG-STTGGG-THHHHHHHHHHHHHHH-TT-----HHHHHHHHH-HHHHHHHHHHHTTSTTTHHHHHHHHHHHHHHHHHHHHHHT--

pLDDT: mean 92.48, std 6.13, range [57.84, 98.25]

Sequence (235 aa):
MIETLTRNYADIAVLKMLESARKVESSNGLATRLQKQQLDVWKQMGLDSDDVFRLLNLNDGVDNIFSNPVYRIWTKYLDDFNANNPTKKTTVFDTLRSHFSDNVMSQLLIAAQKNPSTEKIASKIQAQQLKVWLDRKELPDRVFKLLQVDKGLDNLLTNPQLSVWFKYATNYKLENPFTTQATMIGTFTTHYGDKAVLKMLREAKKVPRTKKLATDLEAALINKLRLIRDSNKAT